Protein AF-G8LUS4-F1 (afdb_monomer_lite)

pLDDT: mean 82.56, std 21.74, range [30.58, 98.81]

Structure (mmCIF, N/CA/C/O backbone):
data_AF-G8LUS4-F1
#
_entry.id   AF-G8LUS4-F1
#
loop_
_atom_site.group_PDB
_atom_site.id
_atom_site.type_symbol
_atom_site.label_atom_id
_atom_site.label_alt_id
_atom_site.label_comp_id
_atom_site.label_asym_id
_atom_site.label_entity_id
_atom_site.label_seq_id
_atom_site.pdbx_PDB_ins_code
_atom_site.Cartn_x
_atom_site.Cartn_y
_atom_site.Cartn_z
_atom_site.occupancy
_atom_site.B_iso_or_equiv
_atom_site.auth_seq_id
_atom_site.auth_comp_id
_atom_site.auth_asym_id
_atom_site.auth_atom_id
_atom_site.pdbx_PDB_model_num
ATOM 1 N N . MET A 1 1 ? 28.600 -24.020 -34.881 1.00 47.91 1 MET A N 1
ATOM 2 C CA . MET A 1 1 ? 28.360 -24.075 -33.427 1.00 47.91 1 MET A CA 1
ATOM 3 C C . MET A 1 1 ? 26.939 -24.551 -33.252 1.00 47.91 1 MET A C 1
ATOM 5 O O . MET A 1 1 ? 26.064 -23.976 -33.882 1.00 47.91 1 MET A O 1
ATOM 9 N N . ILE A 1 2 ? 26.744 -25.644 -32.524 1.00 43.28 2 ILE A N 1
ATOM 10 C CA . ILE A 1 2 ? 25.408 -26.120 -32.155 1.00 43.28 2 ILE A CA 1
ATOM 11 C C . ILE A 1 2 ? 24.840 -25.077 -31.185 1.00 43.28 2 ILE A C 1
ATOM 13 O O . ILE A 1 2 ? 25.579 -24.616 -30.316 1.00 43.28 2 ILE A O 1
ATOM 17 N N . SER A 1 3 ? 23.596 -24.640 -31.380 1.00 50.59 3 SER A N 1
ATOM 18 C CA . SER A 1 3 ? 22.969 -23.682 -30.458 1.00 50.59 3 SER A CA 1
ATOM 19 C C . SER A 1 3 ? 22.855 -24.293 -29.057 1.00 50.59 3 SER A C 1
ATOM 21 O O . SER A 1 3 ? 22.690 -25.507 -28.934 1.00 50.59 3 SER A O 1
ATOM 23 N N . ASP A 1 4 ? 22.897 -23.486 -27.993 1.00 42.75 4 ASP A N 1
ATOM 24 C CA . ASP A 1 4 ? 22.754 -23.999 -26.616 1.00 42.75 4 ASP A CA 1
ATOM 25 C C . ASP A 1 4 ? 21.458 -24.817 -26.440 1.00 42.75 4 ASP A C 1
ATOM 27 O O . ASP A 1 4 ? 21.423 -25.797 -25.697 1.00 42.75 4 ASP A O 1
ATOM 31 N N . LEU A 1 5 ? 20.419 -24.490 -27.218 1.00 41.91 5 LEU A N 1
ATOM 32 C CA . LEU A 1 5 ? 19.157 -25.225 -27.289 1.00 41.91 5 LEU A CA 1
ATOM 33 C C . LEU A 1 5 ? 19.296 -26.616 -27.932 1.00 41.91 5 LEU A C 1
ATOM 35 O O . LEU A 1 5 ? 18.688 -27.578 -27.467 1.00 41.91 5 LEU A O 1
ATOM 39 N N . GLU A 1 6 ? 20.079 -26.748 -29.001 1.00 46.16 6 GLU A N 1
ATOM 40 C CA . GLU A 1 6 ? 20.362 -28.050 -29.616 1.00 46.16 6 GLU A CA 1
ATOM 41 C C . GLU A 1 6 ? 21.306 -28.891 -28.751 1.00 46.16 6 GLU A C 1
ATOM 43 O O . GLU A 1 6 ? 21.118 -30.103 -28.657 1.00 46.16 6 GLU A O 1
ATOM 48 N N . LEU A 1 7 ? 22.268 -28.266 -28.061 1.00 42.28 7 LEU A N 1
ATOM 49 C CA . LEU A 1 7 ? 23.145 -28.956 -27.113 1.00 42.28 7 LEU A CA 1
ATOM 50 C C . LEU A 1 7 ? 22.333 -29.527 -25.937 1.00 42.28 7 LEU A C 1
ATOM 52 O O . LEU A 1 7 ? 22.546 -30.670 -25.531 1.00 42.28 7 LEU A O 1
ATOM 56 N N . LEU A 1 8 ? 21.347 -28.768 -25.447 1.00 46.00 8 LEU A N 1
ATOM 57 C CA . LEU A 1 8 ? 20.438 -29.194 -24.384 1.00 46.00 8 LEU A CA 1
ATOM 58 C C . LEU A 1 8 ? 19.520 -30.345 -24.828 1.00 46.00 8 LEU A C 1
ATOM 60 O O . LEU A 1 8 ? 19.336 -31.296 -24.072 1.00 46.00 8 LEU A O 1
ATOM 64 N N . LYS A 1 9 ? 18.997 -30.308 -26.063 1.00 48.25 9 LYS A N 1
ATOM 65 C CA . LYS A 1 9 ? 18.194 -31.407 -26.638 1.00 48.25 9 LYS A CA 1
ATOM 66 C C . LYS A 1 9 ? 18.997 -32.704 -26.737 1.00 48.25 9 LYS A C 1
ATOM 68 O O . LYS A 1 9 ? 18.528 -33.749 -26.296 1.00 48.25 9 LYS A O 1
ATOM 73 N N . VAL A 1 10 ? 20.236 -32.621 -27.225 1.00 52.28 10 VAL A N 1
ATOM 74 C CA . VAL A 1 10 ? 21.138 -33.779 -27.335 1.00 52.28 10 VAL A CA 1
ATOM 75 C C . VAL A 1 10 ? 21.480 -34.360 -25.956 1.00 52.28 10 VAL A C 1
ATOM 77 O O . VAL A 1 10 ? 21.504 -35.580 -25.786 1.00 52.28 10 VAL A O 1
ATOM 80 N N . LEU A 1 11 ? 21.712 -33.514 -24.947 1.00 47.12 11 LEU A N 1
ATOM 81 C CA . LEU A 1 11 ? 21.951 -33.960 -23.570 1.00 47.12 11 LEU A CA 1
ATOM 82 C C . LEU A 1 11 ? 20.713 -34.635 -22.958 1.00 47.12 11 LEU A C 1
ATOM 84 O O . LEU A 1 11 ? 20.847 -35.655 -22.275 1.00 47.12 11 LEU A O 1
ATOM 88 N N . LEU A 1 12 ? 19.513 -34.120 -23.234 1.00 51.88 12 LEU A N 1
ATOM 89 C CA . LEU A 1 12 ? 18.256 -34.684 -22.742 1.00 51.88 12 LEU A CA 1
ATOM 90 C C . LEU A 1 12 ? 17.963 -36.057 -23.367 1.00 51.88 12 LEU A C 1
ATOM 92 O O . LEU A 1 12 ? 17.641 -37.005 -22.649 1.00 51.88 12 LEU A O 1
ATOM 96 N N . ASP A 1 13 ? 18.160 -36.196 -24.679 1.00 56.09 13 ASP A N 1
ATOM 97 C CA . ASP A 1 13 ? 17.966 -37.460 -25.399 1.00 56.09 13 ASP A CA 1
ATOM 98 C C . ASP A 1 13 ? 18.953 -38.540 -24.939 1.00 56.09 13 ASP A C 1
ATOM 100 O O . ASP A 1 13 ? 18.573 -39.698 -24.738 1.00 56.09 13 ASP A O 1
ATOM 104 N N . ASN A 1 14 ? 20.210 -38.165 -24.686 1.00 46.97 14 ASN A N 1
ATOM 105 C CA . ASN A 1 14 ? 21.218 -39.082 -24.152 1.00 46.97 14 ASN A CA 1
ATOM 106 C C . ASN A 1 14 ? 20.888 -39.538 -22.724 1.00 46.97 14 ASN A C 1
ATOM 108 O O . ASN A 1 14 ? 21.046 -40.716 -22.400 1.00 46.97 14 ASN A O 1
ATOM 112 N N . THR A 1 15 ? 20.369 -38.638 -21.885 1.00 48.28 15 THR A N 1
ATOM 113 C CA . THR A 1 15 ? 19.975 -38.958 -20.503 1.00 48.28 15 THR A CA 1
ATOM 114 C C . THR A 1 15 ? 18.747 -39.873 -20.479 1.00 48.28 15 THR A C 1
ATOM 116 O O . THR A 1 15 ? 18.725 -40.875 -19.763 1.00 48.28 15 THR A O 1
ATOM 119 N N . ASN A 1 16 ? 17.760 -39.607 -21.338 1.00 48.50 16 ASN A N 1
ATOM 120 C CA . ASN A 1 16 ? 16.560 -40.431 -21.473 1.00 48.50 16 ASN A CA 1
ATOM 121 C C . ASN A 1 16 ? 16.874 -41.833 -22.013 1.00 48.50 16 ASN A C 1
ATOM 123 O O . ASN A 1 16 ? 16.327 -42.818 -21.517 1.00 48.50 16 ASN A O 1
ATOM 127 N N . ASN A 1 17 ? 17.795 -41.953 -22.972 1.00 49.97 17 ASN A N 1
ATOM 128 C CA . ASN A 1 17 ? 18.222 -43.250 -23.501 1.00 49.97 17 ASN A CA 1
ATOM 129 C C . ASN A 1 17 ? 19.078 -44.047 -22.504 1.00 49.97 17 ASN A C 1
ATOM 131 O O . ASN A 1 17 ? 18.935 -45.270 -22.430 1.00 49.97 17 ASN A O 1
ATOM 135 N N . ALA A 1 18 ? 19.904 -43.380 -21.691 1.00 45.50 18 ALA A N 1
ATOM 136 C CA . ALA A 1 18 ? 20.656 -44.020 -20.610 1.00 45.50 18 ALA A CA 1
ATOM 137 C C . ALA A 1 18 ? 19.725 -44.568 -19.512 1.00 45.50 18 ALA A C 1
ATOM 139 O O . ALA A 1 18 ? 19.894 -45.705 -19.071 1.00 45.50 18 ALA A O 1
ATOM 140 N N . ILE A 1 19 ? 18.684 -43.815 -19.141 1.00 47.31 19 ILE A N 1
ATOM 141 C CA . ILE A 1 19 ? 17.655 -44.259 -18.189 1.00 47.31 19 ILE A CA 1
ATOM 142 C C . ILE A 1 19 ? 16.845 -45.418 -18.789 1.00 47.31 19 ILE A C 1
ATOM 144 O O . ILE A 1 19 ? 16.693 -46.460 -18.159 1.00 47.31 19 ILE A O 1
ATOM 148 N N . LYS A 1 20 ? 16.400 -45.313 -20.044 1.00 43.47 20 LYS A N 1
ATOM 149 C CA . LYS A 1 20 ? 15.636 -46.376 -20.720 1.00 43.47 20 LYS A CA 1
ATOM 150 C C . LYS A 1 20 ? 16.428 -47.686 -20.852 1.00 43.47 20 LYS A C 1
ATOM 152 O O . LYS A 1 20 ? 15.852 -48.762 -20.712 1.00 43.47 20 LYS A O 1
ATOM 157 N N . SER A 1 21 ? 17.744 -47.592 -21.056 1.00 45.25 21 SER A N 1
ATOM 158 C CA . SER A 1 21 ? 18.653 -48.747 -21.129 1.00 45.25 21 SER A CA 1
ATOM 159 C C . SER A 1 21 ? 18.948 -49.358 -19.753 1.00 45.25 21 SER A C 1
ATOM 161 O O . SER A 1 21 ? 19.074 -50.575 -19.647 1.00 45.25 21 SER A O 1
ATOM 163 N N . ALA A 1 22 ? 18.997 -48.547 -18.689 1.00 40.78 22 ALA A N 1
ATOM 164 C CA . ALA A 1 22 ? 19.153 -49.027 -17.314 1.00 40.78 22 ALA A CA 1
ATOM 165 C C . ALA A 1 22 ? 17.879 -49.709 -16.768 1.00 40.78 22 ALA A C 1
ATOM 167 O O . ALA A 1 22 ? 17.971 -50.644 -15.975 1.00 40.78 22 ALA A O 1
ATOM 168 N N . TYR A 1 23 ? 16.692 -49.285 -17.219 1.00 40.53 23 TYR A N 1
ATOM 169 C CA . TYR A 1 23 ? 15.398 -49.791 -16.736 1.00 40.53 23 TYR A CA 1
ATOM 170 C C . TYR A 1 23 ? 14.910 -51.079 -17.419 1.00 40.53 23 TYR A C 1
ATOM 172 O O . TYR A 1 23 ? 14.048 -51.760 -16.867 1.00 40.53 23 TYR A O 1
ATOM 180 N N . LEU A 1 24 ? 15.454 -51.459 -18.583 1.00 42.25 24 LEU A N 1
ATOM 181 C CA . LEU A 1 24 ? 15.043 -52.691 -19.273 1.00 42.25 24 LEU A CA 1
ATOM 182 C C . LEU A 1 24 ? 15.635 -53.976 -18.668 1.00 42.25 24 LEU A C 1
ATOM 184 O O . LEU A 1 24 ? 15.212 -55.062 -19.061 1.00 42.25 24 LEU A O 1
ATOM 188 N N . LEU A 1 25 ? 16.603 -53.880 -17.746 1.00 41.94 25 LEU A N 1
ATOM 189 C CA . LEU A 1 25 ? 17.333 -55.059 -17.275 1.00 41.94 25 LEU A CA 1
ATOM 190 C C . LEU A 1 25 ? 16.769 -55.722 -16.002 1.00 41.94 25 LEU A C 1
ATOM 192 O O . LEU A 1 25 ? 16.983 -56.921 -15.868 1.00 41.94 25 LEU A O 1
ATOM 196 N N . PHE A 1 26 ? 16.039 -55.045 -15.095 1.00 43.94 26 PHE A N 1
ATOM 197 C CA . PHE A 1 26 ? 15.679 -55.661 -13.791 1.00 43.94 26 PHE A CA 1
ATOM 198 C C . PHE A 1 26 ? 14.431 -55.115 -13.041 1.00 43.94 26 PHE A C 1
ATOM 200 O O . PHE A 1 26 ? 14.533 -54.842 -11.847 1.00 43.94 26 PHE A O 1
ATOM 207 N N . ALA A 1 27 ? 13.232 -55.001 -13.637 1.00 38.94 27 ALA A N 1
ATOM 208 C CA . ALA A 1 27 ? 12.018 -54.812 -12.809 1.00 38.94 27 ALA A CA 1
ATOM 209 C C . ALA A 1 27 ? 10.694 -55.302 -13.447 1.00 38.94 27 ALA A C 1
ATOM 211 O O . ALA A 1 27 ? 10.437 -55.001 -14.615 1.00 38.94 27 ALA A O 1
ATOM 212 N N . PRO A 1 28 ? 9.822 -56.017 -12.698 1.00 42.03 28 PRO A N 1
ATOM 213 C CA . PRO A 1 28 ? 8.464 -56.364 -13.123 1.00 42.03 28 PRO A CA 1
ATOM 214 C C . PRO A 1 28 ? 7.482 -55.171 -13.058 1.00 42.03 28 PRO A C 1
ATOM 216 O O . PRO A 1 28 ? 7.656 -54.208 -12.308 1.00 42.03 28 PRO A O 1
ATOM 219 N N . LYS A 1 29 ? 6.451 -55.241 -13.910 1.00 40.91 29 LYS A N 1
ATOM 220 C CA . LYS A 1 29 ? 5.588 -54.138 -14.392 1.00 40.91 29 LYS A CA 1
ATOM 221 C C . LYS A 1 29 ? 4.737 -53.454 -13.309 1.00 40.91 29 LYS A C 1
ATOM 223 O O . LYS A 1 29 ? 4.284 -52.327 -13.482 1.00 40.91 29 LYS A O 1
ATOM 228 N N . ASP A 1 30 ? 4.527 -54.144 -12.207 1.00 44.16 30 ASP A N 1
ATOM 229 C CA . ASP A 1 30 ? 3.646 -53.837 -11.085 1.00 44.16 30 ASP A CA 1
ATOM 230 C C . ASP A 1 30 ? 4.309 -52.966 -10.002 1.00 44.16 30 ASP A C 1
ATOM 232 O O . ASP A 1 30 ? 3.602 -52.335 -9.222 1.00 44.16 30 ASP A O 1
ATOM 236 N N . GLN A 1 31 ? 5.639 -52.803 -10.024 1.00 43.81 31 GLN A N 1
ATOM 237 C CA . GLN A 1 31 ? 6.342 -51.798 -9.202 1.00 43.81 31 GLN A CA 1
ATOM 238 C C . GLN A 1 31 ? 6.556 -50.446 -9.907 1.00 43.81 31 GLN A C 1
ATOM 240 O O . GLN A 1 31 ? 7.060 -49.498 -9.310 1.00 43.81 31 GLN A O 1
ATOM 245 N N . ILE A 1 32 ? 6.154 -50.325 -11.177 1.00 45.66 32 ILE A N 1
ATOM 246 C CA . ILE A 1 32 ? 6.357 -49.107 -11.981 1.00 45.66 32 ILE A CA 1
ATOM 247 C C . ILE A 1 32 ? 5.364 -47.997 -11.590 1.00 45.66 32 ILE A C 1
ATOM 249 O O . ILE A 1 32 ? 5.677 -46.817 -11.718 1.00 45.66 32 ILE A O 1
ATOM 253 N N . GLN A 1 33 ? 4.183 -48.354 -11.077 1.00 41.38 33 GLN A N 1
ATOM 254 C CA . GLN A 1 33 ? 3.121 -47.389 -10.758 1.00 41.38 33 GLN A CA 1
ATOM 255 C C . GLN A 1 33 ? 3.239 -46.753 -9.364 1.00 41.38 33 GLN A C 1
ATOM 257 O O . GLN A 1 33 ? 2.536 -45.786 -9.091 1.00 41.38 33 GLN A O 1
ATOM 262 N N . SER A 1 34 ? 4.124 -47.254 -8.496 1.00 42.75 34 SER A N 1
ATOM 263 C CA . SER A 1 34 ? 4.281 -46.766 -7.116 1.00 42.75 34 SER A CA 1
ATOM 264 C C . SER A 1 34 ? 5.573 -45.983 -6.870 1.00 42.75 34 SER A C 1
ATOM 266 O O . SER A 1 34 ? 5.923 -45.729 -5.722 1.00 42.75 34 SER A O 1
ATOM 268 N N . LEU A 1 35 ? 6.319 -45.629 -7.919 1.00 37.78 35 LEU A N 1
ATOM 269 C CA . LEU A 1 35 ? 7.496 -44.776 -7.792 1.00 37.78 35 LEU A CA 1
ATOM 270 C C . LEU A 1 35 ? 7.070 -43.324 -8.022 1.00 37.78 35 LEU A C 1
ATOM 272 O O . LEU A 1 35 ? 6.673 -42.966 -9.132 1.00 37.78 35 LEU A O 1
ATOM 276 N N . ASP A 1 36 ? 7.237 -42.481 -7.001 1.00 39.97 36 ASP A N 1
ATOM 277 C CA . ASP A 1 36 ? 6.956 -41.029 -6.964 1.00 39.97 36 ASP A CA 1
ATOM 278 C C . ASP A 1 36 ? 7.609 -40.199 -8.098 1.00 39.97 36 ASP A C 1
ATOM 280 O O . ASP A 1 36 ? 7.418 -38.988 -8.210 1.00 39.97 36 ASP A O 1
ATOM 284 N N . ASN A 1 37 ? 8.370 -40.843 -8.986 1.00 34.12 37 ASN A N 1
ATOM 285 C CA . ASN A 1 37 ? 9.013 -40.244 -10.147 1.00 34.12 37 ASN A CA 1
ATOM 286 C C . ASN A 1 37 ? 8.295 -40.515 -11.483 1.00 34.12 37 ASN A C 1
ATOM 288 O O . ASN A 1 37 ? 8.635 -39.859 -12.468 1.00 34.12 37 ASN A O 1
ATOM 292 N N . TYR A 1 38 ? 7.279 -41.390 -11.548 1.00 34.06 38 TYR A N 1
ATOM 293 C CA . TYR A 1 38 ? 6.499 -41.589 -12.785 1.00 34.06 38 TYR A CA 1
ATOM 294 C C . TYR A 1 38 ? 5.711 -40.318 -13.165 1.00 34.06 38 TYR A C 1
ATOM 296 O O . TYR A 1 38 ? 5.601 -39.970 -14.339 1.00 34.06 38 TYR A O 1
ATOM 304 N N . TYR A 1 39 ? 5.288 -39.536 -12.164 1.00 30.58 39 TYR A N 1
ATOM 305 C CA . TYR A 1 39 ? 4.689 -38.208 -12.356 1.00 30.58 39 TYR A CA 1
ATOM 306 C C . TYR A 1 39 ? 5.702 -37.089 -12.651 1.00 30.58 39 TYR A C 1
ATOM 308 O O . TYR A 1 39 ? 5.303 -36.004 -13.067 1.00 30.58 39 TYR A O 1
ATOM 316 N N . ARG A 1 40 ? 7.012 -37.319 -12.473 1.00 34.84 40 ARG A N 1
ATOM 317 C CA . ARG A 1 40 ? 8.045 -36.292 -12.716 1.00 34.84 40 ARG A CA 1
ATOM 318 C C . ARG A 1 40 ? 8.601 -36.310 -14.139 1.00 34.84 40 ARG A C 1
ATOM 320 O O . ARG A 1 40 ? 9.185 -35.317 -14.553 1.00 34.84 40 ARG A O 1
ATOM 327 N N . ILE A 1 41 ? 8.404 -37.401 -14.883 1.00 37.66 41 ILE A N 1
ATOM 328 C CA . ILE A 1 41 ? 8.907 -37.556 -16.261 1.00 37.66 41 ILE A CA 1
ATOM 329 C C . ILE A 1 41 ? 7.774 -37.484 -17.304 1.00 37.66 41 ILE A C 1
ATOM 331 O O . ILE A 1 41 ? 8.040 -37.210 -18.469 1.00 37.66 41 ILE A O 1
ATOM 335 N N . ALA A 1 42 ? 6.497 -37.550 -16.900 1.00 34.44 42 ALA A N 1
ATOM 336 C CA . ALA A 1 42 ? 5.348 -37.158 -17.740 1.00 34.44 42 ALA A CA 1
ATOM 337 C C . ALA A 1 42 ? 5.219 -35.626 -17.901 1.00 34.44 42 ALA A C 1
ATOM 339 O O . ALA A 1 42 ? 4.138 -35.062 -18.038 1.00 34.44 42 ALA A O 1
ATOM 340 N N . VAL A 1 43 ? 6.358 -34.950 -17.861 1.00 39.34 43 VAL A N 1
ATOM 341 C CA . VAL A 1 43 ? 6.530 -33.549 -18.172 1.00 39.34 43 VAL A CA 1
ATOM 342 C C . VAL A 1 43 ? 6.762 -33.473 -19.680 1.00 39.34 43 VAL A C 1
ATOM 344 O O . VAL A 1 43 ? 7.871 -33.315 -20.181 1.00 39.34 43 VAL A O 1
ATOM 347 N N . THR A 1 44 ? 5.687 -33.709 -20.418 1.00 41.44 44 THR A N 1
ATOM 348 C CA . THR A 1 44 ? 5.609 -33.436 -21.850 1.00 41.44 44 THR A CA 1
ATOM 349 C C . THR A 1 44 ? 5.716 -31.928 -22.084 1.00 41.44 44 THR A C 1
ATOM 351 O O . THR A 1 44 ? 5.467 -31.151 -21.165 1.00 41.44 44 THR A O 1
ATOM 354 N N . GLU A 1 45 ? 6.101 -31.540 -23.300 1.00 42.41 45 GLU A N 1
ATOM 355 C CA . GLU A 1 45 ? 6.289 -30.195 -23.889 1.00 42.41 45 GLU A CA 1
ATOM 356 C C . GLU A 1 45 ? 5.638 -28.982 -23.180 1.00 42.41 45 GLU A C 1
ATOM 358 O O . GLU A 1 45 ? 6.259 -27.923 -23.114 1.00 42.41 45 GLU A O 1
ATOM 363 N N . ASN A 1 46 ? 4.468 -29.139 -22.555 1.00 40.00 46 ASN A N 1
ATOM 364 C CA . ASN A 1 46 ? 3.833 -28.173 -21.653 1.00 40.00 46 ASN A CA 1
ATOM 365 C C . ASN A 1 46 ? 4.759 -27.560 -20.589 1.00 40.00 46 ASN A C 1
ATOM 367 O O . ASN A 1 46 ? 4.640 -26.369 -20.343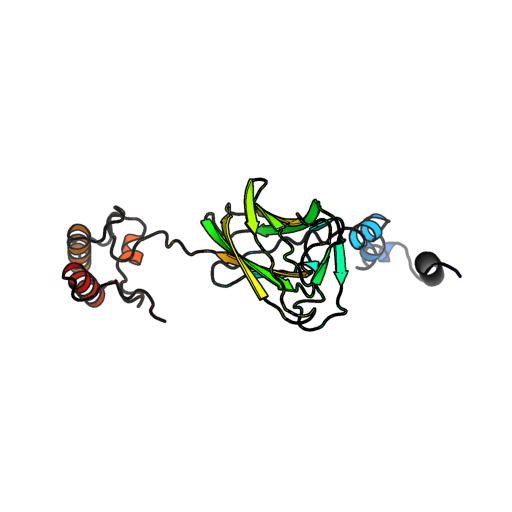 1.00 40.00 46 ASN A O 1
ATOM 371 N N . ARG A 1 47 ? 5.707 -28.286 -19.976 1.00 41.12 47 ARG A N 1
ATOM 372 C CA . ARG A 1 47 ? 6.588 -27.657 -18.957 1.00 41.12 47 ARG A CA 1
ATOM 373 C C . ARG A 1 47 ? 7.797 -26.937 -19.539 1.00 41.12 47 ARG A C 1
ATOM 375 O O . ARG A 1 47 ? 8.378 -26.088 -18.875 1.00 41.12 47 ARG A O 1
ATOM 382 N N . ILE A 1 48 ? 8.171 -27.251 -20.778 1.00 42.69 48 ILE A N 1
ATOM 383 C CA . ILE A 1 48 ? 9.114 -26.422 -21.540 1.00 42.69 48 ILE A CA 1
ATOM 384 C C . ILE A 1 48 ? 8.406 -25.120 -21.936 1.00 42.69 48 ILE A C 1
ATOM 386 O O . ILE A 1 48 ? 9.025 -24.063 -21.893 1.00 42.69 48 ILE A O 1
ATOM 390 N N . GLN A 1 49 ? 7.093 -25.178 -22.194 1.00 40.16 49 GLN A N 1
ATOM 391 C CA . GLN A 1 49 ? 6.250 -23.992 -22.314 1.00 40.16 49 GLN A CA 1
ATOM 392 C C . GLN A 1 49 ? 6.153 -23.227 -20.977 1.00 40.16 49 GLN A C 1
ATOM 394 O O . GLN A 1 49 ? 6.459 -22.042 -20.980 1.00 40.16 49 GLN A O 1
ATOM 399 N N . GLU A 1 50 ? 5.889 -23.888 -19.837 1.00 41.44 50 GLU A N 1
ATOM 400 C CA . GLU A 1 50 ? 5.840 -23.260 -18.493 1.00 41.44 50 GLU A CA 1
ATOM 401 C C . GLU A 1 50 ? 7.163 -22.610 -18.052 1.00 41.44 50 GLU A C 1
ATOM 403 O O . GLU A 1 50 ? 7.149 -21.622 -17.325 1.00 41.44 50 GLU A O 1
ATOM 408 N N . LEU A 1 51 ? 8.311 -23.130 -18.498 1.00 40.91 51 LEU A N 1
ATOM 409 C CA . LEU A 1 51 ? 9.637 -22.543 -18.249 1.00 40.91 51 LEU A CA 1
ATOM 410 C C . LEU A 1 51 ? 9.990 -21.399 -19.218 1.00 40.91 51 LEU A C 1
ATOM 412 O O . LEU A 1 51 ? 10.999 -20.724 -19.022 1.00 40.91 51 LEU A O 1
ATOM 416 N N . SER A 1 52 ? 9.178 -21.190 -20.257 1.00 38.53 52 SER A N 1
ATOM 417 C CA . SER A 1 52 ? 9.297 -20.098 -21.237 1.00 38.53 52 SER A CA 1
ATOM 418 C C . SER A 1 52 ? 8.163 -19.067 -21.144 1.00 38.53 52 SER A C 1
ATOM 420 O O . SER A 1 52 ? 8.206 -18.045 -21.824 1.00 38.53 52 SER A O 1
ATOM 422 N N . THR A 1 53 ? 7.153 -19.319 -20.309 1.00 39.06 53 THR A N 1
ATOM 423 C CA . THR A 1 53 ? 6.056 -18.393 -20.010 1.00 39.06 53 THR A CA 1
ATOM 424 C C . THR A 1 53 ? 6.327 -17.630 -18.714 1.00 39.06 53 THR A C 1
ATOM 426 O O . THR A 1 53 ? 6.895 -18.214 -17.789 1.00 39.06 53 THR A O 1
ATOM 429 N N . PRO A 1 54 ? 5.890 -16.362 -18.602 1.00 45.25 54 PRO A N 1
ATOM 430 C CA . PRO A 1 54 ? 6.008 -15.598 -17.366 1.00 45.25 54 PRO A CA 1
ATOM 431 C C . PRO A 1 54 ? 5.387 -16.359 -16.191 1.00 45.25 54 PRO A C 1
ATOM 433 O O . PRO A 1 54 ? 4.317 -16.964 -16.333 1.00 45.25 54 PRO A O 1
ATOM 436 N N . LYS A 1 55 ? 6.053 -16.339 -15.033 1.00 53.38 55 LYS A N 1
ATOM 437 C CA . LYS A 1 55 ? 5.483 -16.867 -13.793 1.00 53.38 55 LYS A CA 1
ATOM 438 C C . LYS A 1 55 ? 4.194 -16.093 -13.507 1.00 53.38 55 LYS A C 1
ATOM 440 O O . LYS A 1 55 ? 4.228 -14.916 -13.179 1.00 53.38 55 LYS A O 1
ATOM 445 N N . HIS A 1 56 ? 3.043 -16.747 -13.621 1.00 61.41 56 HIS A N 1
ATOM 446 C CA . HIS A 1 56 ? 1.781 -16.194 -13.128 1.00 61.41 56 HIS A CA 1
ATOM 447 C C . HIS A 1 56 ? 1.705 -16.410 -11.612 1.00 61.41 56 HIS A C 1
ATOM 449 O O . HIS A 1 56 ? 0.921 -17.226 -11.123 1.00 61.41 56 HIS A O 1
ATOM 455 N N . THR A 1 57 ? 2.579 -15.736 -10.863 1.00 78.19 57 THR A N 1
ATOM 456 C CA . THR A 1 57 ? 2.525 -15.761 -9.400 1.00 78.19 57 THR A CA 1
ATOM 457 C C . THR A 1 57 ? 1.349 -14.911 -8.940 1.00 78.19 57 THR A C 1
ATOM 459 O O . THR A 1 57 ? 1.190 -13.768 -9.368 1.00 78.19 57 THR A O 1
ATOM 462 N N . VAL A 1 58 ? 0.519 -15.467 -8.056 1.00 84.44 58 VAL A N 1
ATOM 463 C CA . VAL A 1 58 ? -0.481 -14.688 -7.322 1.00 84.44 58 VAL A CA 1
ATOM 464 C C . VAL A 1 58 ? 0.123 -14.300 -5.979 1.00 84.44 58 VAL A C 1
ATOM 466 O O . VAL A 1 58 ? 0.346 -15.164 -5.132 1.00 84.44 58 VAL A O 1
ATOM 469 N N . PHE A 1 59 ? 0.376 -13.010 -5.773 1.00 87.56 59 PHE A N 1
ATOM 470 C CA . PHE A 1 59 ? 0.913 -12.504 -4.510 1.00 87.56 59 PHE A CA 1
ATOM 471 C C . PHE A 1 59 ? -0.216 -12.326 -3.493 1.00 87.56 59 PHE A C 1
ATOM 473 O O . PHE A 1 59 ? -1.216 -11.664 -3.769 1.00 87.56 59 PHE A O 1
ATOM 480 N N . LEU A 1 60 ? -0.082 -12.920 -2.309 1.00 88.75 60 LEU A N 1
ATOM 481 C CA . LEU A 1 60 ? -1.054 -12.750 -1.227 1.00 88.75 60 LEU A CA 1
ATOM 482 C C . LEU A 1 60 ? -0.678 -11.515 -0.409 1.00 88.75 60 LEU A C 1
ATOM 484 O O . LEU A 1 60 ? 0.410 -11.477 0.157 1.00 88.75 60 LEU A O 1
ATOM 488 N N . ILE A 1 61 ? -1.568 -10.524 -0.340 1.00 89.12 61 ILE A N 1
ATOM 489 C CA . ILE A 1 61 ? -1.290 -9.282 0.388 1.00 89.12 61 ILE A CA 1
ATOM 490 C C . ILE A 1 61 ? -1.474 -9.505 1.895 1.00 89.12 61 ILE A C 1
ATOM 492 O O . ILE A 1 61 ? -2.550 -9.906 2.349 1.00 89.12 61 ILE A O 1
ATOM 496 N N . ASP A 1 62 ? -0.441 -9.189 2.673 1.00 83.31 62 ASP A N 1
ATOM 497 C CA . ASP A 1 62 ? -0.504 -9.076 4.127 1.00 83.31 62 ASP A CA 1
ATOM 498 C C . ASP A 1 62 ? -1.295 -7.806 4.522 1.00 83.31 62 ASP A C 1
ATOM 500 O O . ASP A 1 62 ? -0.904 -6.692 4.171 1.00 83.31 62 ASP A O 1
ATOM 504 N N . PRO A 1 63 ? -2.406 -7.914 5.276 1.00 81.38 63 PRO A N 1
ATOM 505 C CA . PRO A 1 63 ? -3.169 -6.753 5.752 1.00 81.38 63 PRO A CA 1
ATOM 506 C C . PRO A 1 63 ? -2.455 -5.919 6.836 1.00 81.38 63 PRO A C 1
ATOM 508 O O . PRO A 1 63 ? -3.022 -4.957 7.372 1.00 81.38 63 PRO A O 1
ATOM 511 N N . SER A 1 64 ? -1.268 -6.333 7.276 1.00 78.94 64 SER A N 1
ATOM 512 C CA . SER A 1 64 ? -0.551 -5.764 8.418 1.00 78.94 64 SER A CA 1
ATOM 513 C C . SER A 1 64 ? 0.837 -5.224 8.122 1.00 78.94 64 SER A C 1
ATOM 515 O O . SER A 1 64 ? 1.391 -4.536 8.979 1.00 78.94 64 SER A O 1
ATOM 517 N N . ALA A 1 65 ? 1.359 -5.475 6.929 1.00 82.06 65 ALA A N 1
ATOM 518 C CA . ALA A 1 65 ? 2.683 -5.054 6.514 1.00 82.06 65 ALA A CA 1
ATOM 519 C C . ALA A 1 65 ? 2.705 -4.779 5.009 1.00 82.06 65 ALA A C 1
ATOM 521 O O . ALA A 1 65 ? 1.768 -5.115 4.283 1.00 82.06 65 ALA A O 1
ATOM 522 N N . GLU A 1 66 ? 3.789 -4.173 4.540 1.00 93.62 66 GLU A N 1
ATOM 523 C CA . GLU A 1 66 ? 4.043 -4.084 3.110 1.00 93.62 66 GLU A CA 1
ATOM 524 C C . GLU A 1 66 ? 4.325 -5.482 2.545 1.00 93.62 66 GLU A C 1
ATOM 526 O O . GLU A 1 66 ? 5.173 -6.219 3.049 1.00 93.62 66 GLU A O 1
ATOM 531 N N . THR A 1 67 ? 3.605 -5.847 1.488 1.00 94.50 67 THR A N 1
ATOM 532 C CA . THR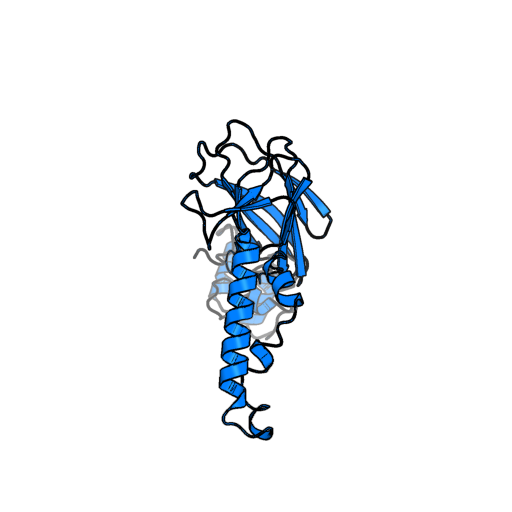 A 1 67 ? 3.848 -7.067 0.717 1.00 94.50 67 THR A CA 1
ATOM 533 C C . THR A 1 67 ? 4.717 -6.737 -0.481 1.00 94.50 67 THR A C 1
ATOM 535 O O . THR A 1 67 ? 4.316 -5.934 -1.323 1.00 94.50 67 THR A O 1
ATOM 538 N N . ILE A 1 68 ? 5.881 -7.376 -0.574 1.00 96.19 68 ILE A N 1
ATOM 539 C CA . ILE A 1 68 ? 6.789 -7.239 -1.714 1.00 96.19 68 ILE A CA 1
ATOM 540 C C . ILE A 1 68 ? 6.384 -8.229 -2.805 1.00 96.19 68 ILE A C 1
ATOM 542 O O . ILE A 1 68 ? 6.357 -9.440 -2.585 1.00 96.19 68 ILE A O 1
ATOM 546 N N . CYS A 1 69 ? 6.065 -7.695 -3.980 1.00 94.56 69 CYS A N 1
ATOM 547 C CA . CYS A 1 69 ? 5.752 -8.446 -5.185 1.00 94.56 69 CYS A CA 1
ATOM 548 C C . CYS A 1 69 ? 6.900 -8.266 -6.185 1.00 94.56 69 CYS A C 1
ATOM 550 O O . CYS A 1 69 ? 6.941 -7.268 -6.912 1.00 94.56 69 CYS A O 1
ATOM 552 N N . GLU A 1 70 ? 7.844 -9.209 -6.191 1.00 96.56 70 GLU A N 1
ATOM 553 C CA . GLU A 1 70 ? 9.038 -9.163 -7.046 1.00 96.56 70 GLU A CA 1
ATOM 554 C C . GLU A 1 70 ? 8.651 -9.060 -8.529 1.00 96.56 70 GLU A C 1
ATOM 556 O O . GLU A 1 70 ? 7.721 -9.730 -9.001 1.00 96.56 70 GLU A O 1
ATOM 561 N N . ALA A 1 71 ? 9.324 -8.184 -9.276 1.00 95.56 71 ALA A N 1
ATOM 562 C CA . ALA A 1 71 ? 8.990 -7.941 -10.676 1.00 95.56 71 ALA A CA 1
ATOM 563 C C . ALA A 1 71 ? 9.293 -9.168 -11.549 1.00 95.56 71 ALA A C 1
ATOM 565 O O . ALA A 1 71 ? 8.542 -9.479 -12.470 1.00 95.56 71 ALA A O 1
ATOM 566 N N . GLU A 1 72 ? 10.350 -9.916 -11.248 1.00 90.25 72 GLU A N 1
ATOM 567 C CA . GLU A 1 72 ? 10.744 -11.126 -11.972 1.00 90.25 72 GLU A CA 1
ATOM 568 C C . GLU A 1 72 ? 9.790 -12.319 -11.793 1.00 90.25 72 GLU A C 1
ATOM 570 O O . GLU A 1 72 ? 9.891 -13.309 -12.522 1.00 90.25 72 GLU A O 1
ATOM 575 N N . ASP A 1 73 ? 8.862 -12.234 -10.839 1.00 89.06 73 ASP A N 1
ATOM 576 C CA . ASP A 1 73 ? 7.858 -13.261 -10.554 1.00 89.06 73 ASP A CA 1
ATOM 577 C C . ASP A 1 73 ? 6.470 -12.912 -11.123 1.00 89.06 73 ASP A C 1
ATOM 579 O O . ASP A 1 73 ? 5.497 -13.622 -10.855 1.00 89.06 73 ASP A O 1
ATOM 583 N N . SER A 1 74 ? 6.380 -11.832 -11.901 1.00 88.94 74 SER A N 1
ATOM 584 C CA . SER A 1 74 ? 5.148 -11.304 -12.493 1.00 88.94 74 SER A CA 1
ATOM 585 C C . SER A 1 74 ? 4.967 -11.700 -13.968 1.00 88.94 74 SER A C 1
ATOM 587 O O . SER A 1 74 ? 5.850 -12.296 -14.597 1.00 88.94 74 SER A O 1
ATOM 589 N N . TYR A 1 75 ? 3.816 -11.342 -14.549 1.00 88.81 75 TYR A N 1
ATOM 590 C CA . TYR A 1 75 ? 3.646 -11.419 -15.995 1.00 88.81 75 TYR A CA 1
ATOM 591 C C . TYR A 1 75 ? 4.370 -10.253 -16.668 1.00 88.81 75 TYR A C 1
ATOM 593 O O . TYR A 1 75 ? 4.180 -9.096 -16.301 1.00 88.81 75 TYR A O 1
ATOM 601 N N . ILE A 1 76 ? 5.160 -10.544 -17.699 1.00 90.88 76 ILE A N 1
ATOM 602 C CA . ILE A 1 76 ? 5.961 -9.540 -18.394 1.00 90.88 76 ILE A CA 1
ATOM 603 C C . ILE A 1 76 ? 5.778 -9.613 -19.911 1.00 90.88 76 ILE A C 1
ATOM 605 O O . ILE A 1 76 ? 5.608 -10.696 -20.473 1.00 90.88 76 ILE A O 1
ATOM 609 N N . TYR A 1 77 ? 5.830 -8.462 -20.581 1.00 91.00 77 TYR A N 1
ATOM 610 C CA . TYR A 1 77 ? 5.683 -8.355 -22.033 1.00 91.00 77 TYR A CA 1
ATOM 611 C C . TYR A 1 77 ? 6.675 -7.352 -22.622 1.00 91.00 77 TYR A C 1
ATOM 613 O O . TYR A 1 77 ? 6.712 -6.192 -22.210 1.00 91.00 77 TYR A O 1
ATOM 621 N N . ASN A 1 78 ? 7.450 -7.802 -23.614 1.00 92.19 78 ASN A N 1
ATOM 622 C CA . ASN A 1 78 ? 8.536 -7.039 -24.238 1.00 92.19 78 ASN A CA 1
ATOM 623 C C . ASN A 1 78 ? 9.515 -6.434 -23.217 1.00 92.19 78 ASN A C 1
ATOM 625 O O . ASN A 1 78 ? 9.910 -5.265 -23.280 1.00 92.19 78 ASN A O 1
ATOM 629 N N . THR A 1 79 ? 9.902 -7.273 -22.264 1.00 91.50 79 THR A N 1
ATOM 630 C CA . THR A 1 79 ? 10.915 -7.000 -21.249 1.00 91.50 79 THR A CA 1
ATOM 631 C C . THR A 1 79 ? 11.807 -8.234 -21.079 1.00 91.50 79 THR A C 1
ATOM 633 O O . THR A 1 79 ? 11.592 -9.278 -21.701 1.00 91.50 79 THR A O 1
ATOM 636 N N . VAL A 1 80 ? 12.829 -8.123 -20.236 1.00 90.31 80 VAL A N 1
ATOM 637 C CA . VAL A 1 80 ? 13.737 -9.209 -19.881 1.00 90.31 80 VAL A CA 1
ATOM 638 C C . VAL A 1 80 ? 14.097 -9.127 -18.400 1.00 90.31 80 VAL A C 1
ATOM 640 O O . VAL A 1 80 ? 14.347 -8.049 -17.867 1.00 90.31 80 VAL A O 1
ATOM 643 N N . ILE A 1 81 ? 14.162 -10.275 -17.731 1.00 92.56 81 ILE A N 1
ATOM 644 C CA . ILE A 1 81 ? 14.661 -10.358 -16.355 1.00 92.56 81 ILE A CA 1
ATOM 645 C C . ILE A 1 81 ? 16.191 -10.322 -16.384 1.00 92.56 81 ILE A C 1
ATOM 647 O O . ILE A 1 81 ? 16.826 -11.067 -17.136 1.00 92.56 81 ILE A O 1
ATOM 651 N N . LYS A 1 82 ? 16.793 -9.463 -15.560 1.00 91.75 82 LYS A N 1
ATOM 652 C CA . LYS A 1 82 ? 18.247 -9.310 -15.438 1.00 91.75 82 LYS A CA 1
ATOM 653 C C . LYS A 1 82 ? 18.686 -9.294 -13.980 1.00 91.75 82 LYS A C 1
ATOM 655 O O . LYS A 1 82 ? 17.916 -9.005 -13.079 1.00 91.75 82 LYS A O 1
ATOM 660 N N . SER A 1 83 ? 19.970 -9.568 -13.778 1.00 93.75 83 SER A N 1
ATOM 661 C CA . SER A 1 83 ? 20.618 -9.592 -12.461 1.00 93.75 83 SER A CA 1
ATOM 662 C C . SER A 1 83 ? 22.040 -9.008 -12.489 1.00 93.75 83 SER A C 1
ATOM 664 O O . SER A 1 83 ? 22.837 -9.225 -11.579 1.00 93.75 83 SER A O 1
ATOM 666 N N . ALA A 1 84 ? 22.380 -8.269 -13.553 1.00 91.94 84 ALA A N 1
ATOM 667 C CA . ALA A 1 84 ? 23.739 -7.776 -13.801 1.00 91.94 84 ALA A CA 1
ATOM 668 C C . ALA A 1 84 ? 24.126 -6.548 -12.955 1.00 91.94 84 ALA A C 1
ATOM 670 O O . ALA A 1 84 ? 25.302 -6.358 -12.654 1.00 91.94 84 ALA A O 1
ATOM 671 N N . ASN A 1 85 ? 23.148 -5.721 -12.577 1.00 90.38 85 ASN A N 1
ATOM 672 C CA . ASN A 1 85 ? 23.359 -4.557 -11.711 1.00 90.38 85 ASN A CA 1
ATOM 673 C C . ASN A 1 85 ? 23.014 -4.952 -10.278 1.00 90.38 85 ASN A C 1
ATOM 675 O O . ASN A 1 85 ? 22.067 -5.699 -10.092 1.00 90.38 85 ASN A O 1
ATOM 679 N N . ALA A 1 86 ? 23.765 -4.485 -9.284 1.00 90.56 86 ALA A N 1
ATOM 680 C CA . ALA A 1 86 ? 23.552 -4.860 -7.885 1.00 90.56 86 ALA A CA 1
ATOM 681 C C . ALA A 1 86 ? 22.337 -4.155 -7.242 1.00 90.56 86 ALA A C 1
ATOM 683 O O . ALA A 1 86 ? 21.744 -3.256 -7.833 1.00 90.56 86 ALA A O 1
ATOM 684 N N . ASN A 1 87 ? 22.052 -4.520 -5.985 1.00 93.75 87 ASN A N 1
ATOM 685 C CA . ASN A 1 87 ? 21.079 -3.909 -5.062 1.00 93.75 87 ASN A CA 1
ATOM 686 C C . ASN A 1 87 ? 19.585 -4.210 -5.301 1.00 93.75 87 ASN A C 1
ATOM 688 O O . ASN A 1 87 ? 18.760 -3.697 -4.541 1.00 93.75 87 ASN A O 1
ATOM 692 N N . TYR A 1 88 ? 19.247 -5.057 -6.276 1.00 94.00 88 TYR A N 1
ATOM 693 C CA . TYR A 1 88 ? 17.892 -5.606 -6.426 1.00 94.00 88 TYR A CA 1
ATOM 694 C C . TYR A 1 88 ? 17.491 -6.512 -5.248 1.00 94.00 88 TYR A C 1
ATOM 696 O O . TYR A 1 88 ? 18.358 -7.018 -4.523 1.00 94.00 88 TYR A O 1
ATOM 704 N N . SER A 1 89 ? 16.188 -6.696 -5.045 1.00 91.56 89 SER A N 1
ATOM 705 C CA . SER A 1 89 ? 15.615 -7.750 -4.196 1.00 91.56 89 SER A CA 1
ATOM 706 C C . SER A 1 89 ? 15.366 -9.033 -4.988 1.00 91.56 89 SER A C 1
ATOM 708 O O . SER A 1 89 ? 15.592 -9.095 -6.188 1.00 91.56 89 SER A O 1
ATOM 710 N N . GLY A 1 90 ? 14.973 -10.103 -4.299 1.00 91.38 90 GLY A N 1
ATOM 711 C CA . GLY A 1 90 ? 14.741 -11.379 -4.962 1.00 91.38 90 GLY A CA 1
ATOM 712 C C . GLY A 1 90 ? 15.977 -11.906 -5.698 1.00 91.38 90 GLY A C 1
ATOM 713 O O . GLY A 1 90 ? 17.068 -12.028 -5.131 1.00 91.38 90 GLY A O 1
ATOM 714 N N . ILE A 1 91 ? 15.782 -12.278 -6.960 1.00 86.56 91 ILE A N 1
ATOM 715 C CA . ILE A 1 91 ? 16.799 -12.879 -7.832 1.00 86.56 91 ILE A CA 1
ATOM 716 C C . ILE A 1 91 ? 17.165 -11.984 -9.022 1.00 86.56 91 ILE A C 1
ATOM 718 O O . ILE A 1 91 ? 18.071 -12.338 -9.787 1.00 86.56 91 ILE A O 1
ATOM 722 N N . GLY A 1 92 ? 16.479 -10.855 -9.201 1.00 90.62 92 GLY A N 1
ATOM 723 C CA . GLY A 1 92 ? 16.754 -9.922 -10.280 1.00 90.62 92 GLY A CA 1
ATOM 724 C C . GLY A 1 92 ? 15.812 -8.725 -10.299 1.00 90.62 92 GLY A C 1
ATOM 725 O O . GLY A 1 92 ? 15.239 -8.339 -9.300 1.00 90.62 92 GLY A O 1
ATOM 726 N N . TYR A 1 93 ? 15.706 -8.117 -11.472 1.00 95.75 93 TYR A N 1
ATOM 727 C CA . TYR A 1 93 ? 14.796 -7.020 -11.776 1.00 95.75 93 TYR A CA 1
ATOM 728 C C . TYR A 1 93 ? 14.320 -7.162 -13.223 1.00 95.75 93 TYR A C 1
ATOM 730 O O . TYR A 1 93 ? 14.941 -7.861 -14.035 1.00 95.75 93 TYR A O 1
ATOM 738 N N . VAL A 1 94 ? 13.249 -6.462 -13.583 1.00 95.88 94 VAL A N 1
ATOM 739 C CA . VAL A 1 94 ? 12.747 -6.421 -14.960 1.00 95.88 94 VAL A CA 1
ATOM 740 C C . VAL A 1 94 ? 13.288 -5.190 -15.681 1.00 95.88 94 VAL A C 1
ATOM 742 O O . VAL A 1 94 ? 13.082 -4.054 -15.256 1.00 95.88 94 VAL A O 1
ATOM 745 N N . ASP A 1 95 ? 13.979 -5.433 -16.792 1.00 95.31 95 ASP A N 1
ATOM 746 C CA . ASP A 1 95 ? 14.479 -4.433 -17.733 1.00 95.31 95 ASP A CA 1
ATOM 747 C C . ASP A 1 95 ? 13.588 -4.412 -18.982 1.00 95.31 95 ASP A C 1
ATOM 749 O O . ASP A 1 95 ? 13.295 -5.453 -19.573 1.00 95.31 95 ASP A O 1
ATOM 753 N N . PHE A 1 96 ? 13.139 -3.230 -19.386 1.00 94.25 96 PHE A N 1
ATOM 754 C CA . PHE A 1 96 ? 12.197 -3.049 -20.485 1.00 94.25 96 PHE A CA 1
ATOM 755 C C . PHE A 1 96 ? 12.950 -2.818 -21.790 1.00 94.25 96 PHE A C 1
ATOM 757 O O . PHE A 1 96 ? 13.944 -2.093 -21.827 1.00 94.25 96 PHE A O 1
ATOM 764 N N . TYR A 1 97 ? 12.451 -3.367 -22.898 1.00 88.56 97 TYR A N 1
ATOM 765 C CA . TYR A 1 97 ? 12.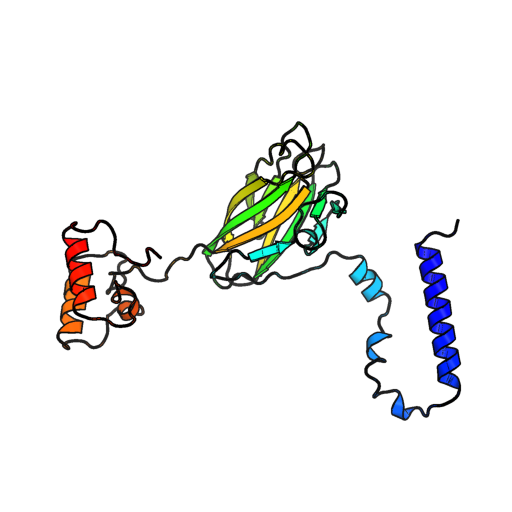965 -2.955 -24.200 1.00 88.56 97 TYR A CA 1
ATOM 766 C C . TYR A 1 97 ? 12.649 -1.478 -24.474 1.00 88.56 97 TYR A C 1
ATOM 768 O O . TYR A 1 97 ? 11.701 -0.913 -23.926 1.00 88.56 97 TYR A O 1
ATOM 776 N N . ASN A 1 98 ? 13.487 -0.836 -25.293 1.00 88.00 98 ASN A N 1
ATOM 777 C CA . ASN A 1 98 ? 13.371 0.586 -25.616 1.00 88.00 98 ASN A CA 1
ATOM 778 C C . ASN A 1 98 ? 12.227 0.823 -26.608 1.00 88.00 98 ASN A C 1
ATOM 780 O O . ASN A 1 98 ? 12.457 1.054 -27.793 1.00 88.00 98 ASN A O 1
ATOM 784 N N . GLU A 1 99 ? 11.000 0.697 -26.113 1.00 88.94 99 GLU A N 1
ATOM 785 C CA . GLU A 1 99 ? 9.773 0.947 -26.852 1.00 88.94 99 GLU A CA 1
ATOM 786 C C . GLU A 1 99 ? 8.613 1.313 -25.914 1.00 88.94 99 GLU A C 1
ATOM 788 O O . GLU A 1 99 ? 8.628 1.050 -24.705 1.00 88.94 99 GLU A O 1
ATOM 793 N N . SER A 1 100 ? 7.578 1.924 -26.492 1.00 93.81 100 SER A N 1
ATOM 794 C CA . SER A 1 100 ? 6.319 2.144 -25.783 1.00 93.81 100 SER A CA 1
ATOM 795 C C . SER A 1 100 ? 5.470 0.875 -25.822 1.00 93.81 100 SER A C 1
ATOM 797 O O . SER A 1 100 ? 5.444 0.169 -26.827 1.00 93.81 100 SER A O 1
ATOM 799 N N . GLY A 1 101 ? 4.726 0.618 -24.748 1.00 93.81 101 GLY A N 1
ATOM 800 C CA . GLY A 1 101 ? 3.791 -0.502 -24.671 1.00 93.81 101 GLY A CA 1
ATOM 801 C C . GLY A 1 101 ? 4.356 -1.775 -24.040 1.00 93.81 101 GLY A C 1
ATOM 802 O O . GLY A 1 101 ? 3.569 -2.669 -23.743 1.00 93.81 101 GLY A O 1
ATOM 803 N N . SER A 1 102 ? 5.662 -1.859 -23.762 1.00 94.38 102 SER A N 1
ATOM 804 C CA . SER A 1 102 ? 6.207 -2.894 -22.871 1.00 94.38 102 SER A CA 1
ATOM 805 C C . SER A 1 102 ? 5.611 -2.759 -21.470 1.00 94.38 102 SER A C 1
ATOM 807 O O . SER A 1 102 ? 5.427 -1.635 -20.987 1.00 94.38 102 SER A O 1
ATOM 809 N N . TYR A 1 103 ? 5.317 -3.876 -20.804 1.00 95.94 103 TYR A N 1
ATOM 810 C CA . TYR A 1 103 ? 4.648 -3.839 -19.503 1.00 95.94 103 TYR A CA 1
ATOM 811 C C . TYR A 1 103 ? 5.051 -4.963 -18.550 1.00 95.94 103 TYR A C 1
ATOM 813 O O . TYR A 1 103 ? 5.517 -6.031 -18.954 1.00 95.94 103 TYR A O 1
ATOM 821 N N . ILE A 1 104 ? 4.807 -4.692 -17.269 1.00 96.44 104 ILE A N 1
ATOM 822 C CA . ILE A 1 104 ? 4.755 -5.673 -16.186 1.00 96.44 104 ILE A CA 1
ATOM 823 C C . ILE A 1 104 ? 3.327 -5.701 -15.644 1.00 96.44 104 ILE A C 1
ATOM 825 O O . ILE A 1 104 ? 2.713 -4.645 -15.494 1.00 96.44 104 ILE A O 1
ATOM 829 N N . GLU A 1 105 ? 2.807 -6.886 -15.335 1.00 97.19 105 GLU A N 1
ATOM 830 C CA . GLU A 1 105 ? 1.516 -7.088 -14.689 1.00 97.19 105 GLU A CA 1
ATOM 831 C C . GLU A 1 105 ? 1.627 -8.063 -13.509 1.00 97.19 105 GLU A C 1
ATOM 833 O O . GLU A 1 105 ? 1.924 -9.250 -13.666 1.00 97.19 105 GLU A O 1
ATOM 838 N N . TRP A 1 106 ? 1.337 -7.560 -12.310 1.00 97.38 106 TRP A N 1
ATOM 839 C CA . TRP A 1 106 ? 1.200 -8.365 -11.101 1.00 97.38 106 TRP A CA 1
ATOM 840 C C . TRP A 1 106 ? -0.244 -8.825 -10.936 1.00 97.38 106 TRP A C 1
ATOM 842 O O . TRP A 1 106 ? -1.184 -8.045 -11.098 1.00 97.38 106 TRP A O 1
ATOM 852 N N . THR A 1 107 ? -0.417 -10.084 -10.536 1.00 93.44 107 THR A N 1
ATOM 853 C CA . THR A 1 107 ? -1.690 -10.588 -10.015 1.00 93.44 107 THR A CA 1
ATOM 854 C C . THR A 1 107 ? -1.585 -10.693 -8.500 1.00 93.44 107 THR A C 1
ATOM 856 O O . THR A 1 107 ? -0.723 -11.399 -7.983 1.00 93.44 107 THR A O 1
ATOM 859 N N . VAL A 1 108 ? -2.458 -10.003 -7.773 1.00 93.88 108 VAL A N 1
ATOM 860 C CA . VAL A 1 108 ? -2.412 -9.933 -6.305 1.00 93.88 108 VAL A CA 1
ATOM 861 C C . VAL A 1 108 ? -3.759 -10.308 -5.704 1.00 93.88 108 VAL A C 1
ATOM 863 O O . VAL A 1 108 ? -4.797 -10.088 -6.320 1.00 93.88 108 VAL A O 1
ATOM 866 N N . SER A 1 109 ? -3.770 -10.880 -4.504 1.00 92.94 109 SER A N 1
ATOM 867 C CA . SER A 1 109 ? -4.992 -11.208 -3.771 1.00 92.94 109 SER A CA 1
ATOM 868 C C . SER A 1 109 ? -5.095 -10.355 -2.513 1.00 92.94 109 SER A C 1
ATOM 870 O O . SER A 1 109 ? -4.386 -10.605 -1.535 1.00 92.94 109 SER A O 1
ATOM 872 N N . ALA A 1 110 ? -5.997 -9.373 -2.520 1.00 93.44 110 ALA A N 1
ATOM 873 C CA . ALA A 1 110 ? -6.250 -8.510 -1.374 1.00 93.44 110 ALA A CA 1
ATOM 874 C C . ALA A 1 110 ? -7.170 -9.206 -0.349 1.00 93.44 110 ALA A C 1
ATOM 876 O O . ALA A 1 110 ? -8.177 -9.815 -0.727 1.00 93.44 110 ALA A O 1
ATOM 877 N N . PRO A 1 111 ? -6.875 -9.122 0.960 1.00 84.81 111 PRO A N 1
ATOM 878 C CA . PRO A 1 111 ? -7.667 -9.789 1.999 1.00 84.81 111 PRO A CA 1
ATOM 879 C C . PRO A 1 111 ? -9.068 -9.177 2.182 1.00 84.81 111 PRO A C 1
ATOM 881 O O . PRO A 1 111 ? -9.997 -9.848 2.644 1.00 84.81 111 PRO A O 1
ATOM 884 N N . TYR A 1 112 ? -9.232 -7.912 1.799 1.00 85.25 112 TYR A N 1
ATOM 885 C CA . TYR A 1 112 ? -10.471 -7.143 1.828 1.00 85.25 112 TYR A CA 1
ATOM 886 C C . TYR A 1 112 ? -10.453 -6.084 0.721 1.00 85.25 112 TYR A C 1
ATOM 888 O O . TYR A 1 112 ? -9.402 -5.798 0.153 1.00 85.25 112 TYR A O 1
ATOM 896 N N . GLU A 1 113 ? -11.622 -5.525 0.422 1.00 91.62 113 GLU A N 1
ATOM 897 C CA . GLU A 1 113 ? -11.747 -4.373 -0.467 1.00 91.62 113 GLU A CA 1
ATOM 898 C C . GLU A 1 113 ? -11.282 -3.110 0.260 1.00 91.62 113 GLU A C 1
ATOM 900 O O . GLU A 1 113 ? -11.612 -2.917 1.433 1.00 91.62 113 GLU A O 1
ATOM 905 N N . GLY A 1 114 ? -10.521 -2.259 -0.421 1.00 91.50 114 GLY A N 1
ATOM 906 C CA . GLY A 1 114 ? -10.112 -0.971 0.119 1.00 91.50 114 GLY A CA 1
ATOM 907 C C . GLY A 1 114 ? -8.928 -0.356 -0.611 1.00 91.50 114 GLY A C 1
ATOM 908 O O . GLY A 1 114 ? -8.350 -0.944 -1.525 1.00 91.50 114 GLY A O 1
ATOM 909 N N . THR A 1 115 ? -8.555 0.839 -0.171 1.00 95.44 115 THR A N 1
ATOM 910 C CA . THR A 1 115 ? -7.418 1.567 -0.726 1.00 95.44 115 THR A CA 1
ATOM 911 C C . THR A 1 115 ? -6.100 0.913 -0.313 1.00 95.44 115 THR A C 1
ATOM 913 O O . THR A 1 115 ? -5.892 0.558 0.849 1.00 95.44 115 THR A O 1
ATOM 916 N N . ALA A 1 116 ? -5.177 0.800 -1.257 1.00 97.44 116 ALA A N 1
ATOM 917 C CA . ALA A 1 116 ? -3.804 0.373 -1.066 1.00 97.44 116 ALA A CA 1
ATOM 918 C C . ALA A 1 116 ? -2.838 1.468 -1.531 1.00 97.44 116 ALA A C 1
ATOM 920 O O . ALA A 1 116 ? -3.124 2.223 -2.462 1.00 97.44 116 ALA A O 1
ATOM 921 N N . ILE A 1 117 ? -1.675 1.537 -0.892 1.00 98.25 117 ILE A N 1
ATOM 922 C CA . ILE A 1 117 ? -0.523 2.288 -1.387 1.00 98.25 117 ILE A CA 1
ATOM 923 C C . ILE A 1 117 ? 0.319 1.315 -2.207 1.00 98.25 117 ILE A C 1
ATOM 925 O O . ILE A 1 117 ? 0.762 0.291 -1.684 1.00 98.25 117 ILE A O 1
ATOM 929 N N . LEU A 1 118 ? 0.530 1.650 -3.477 1.00 98.81 118 LEU A N 1
ATOM 930 C CA . LEU A 1 118 ? 1.427 0.949 -4.387 1.00 98.81 118 LEU A CA 1
ATOM 931 C C . LEU A 1 118 ? 2.776 1.671 -4.383 1.00 98.81 118 LEU A C 1
ATOM 933 O O . LEU A 1 118 ? 2.818 2.881 -4.606 1.00 98.81 118 LEU A O 1
ATOM 937 N N . ASN A 1 119 ? 3.863 0.950 -4.118 1.00 98.69 119 ASN A N 1
ATOM 938 C CA . ASN A 1 119 ? 5.237 1.443 -4.097 1.00 98.69 119 ASN A CA 1
ATOM 939 C C . ASN A 1 119 ? 6.060 0.715 -5.160 1.00 98.69 119 ASN A C 1
ATOM 941 O O . ASN A 1 119 ? 6.382 -0.456 -5.013 1.00 98.69 119 ASN A O 1
ATOM 945 N N . PHE A 1 120 ? 6.410 1.400 -6.238 1.00 98.75 120 PHE A N 1
ATOM 946 C CA . PHE A 1 120 ? 7.256 0.841 -7.284 1.00 98.75 120 PHE A CA 1
ATOM 947 C C . PHE A 1 120 ? 8.709 1.178 -6.978 1.00 98.75 120 PHE A C 1
ATOM 949 O O . PHE A 1 120 ? 9.093 2.349 -7.073 1.00 98.75 120 PHE A O 1
ATOM 956 N N . ARG A 1 121 ? 9.521 0.177 -6.630 1.00 98.75 121 ARG A N 1
ATOM 957 C CA . ARG A 1 121 ? 10.965 0.359 -6.467 1.00 98.75 121 ARG A CA 1
ATOM 958 C C . ARG A 1 121 ? 11.654 0.174 -7.809 1.00 98.75 121 ARG A C 1
ATOM 960 O O . ARG A 1 121 ? 11.409 -0.798 -8.521 1.00 98.75 121 ARG A O 1
ATOM 967 N N . TYR A 1 122 ? 12.498 1.132 -8.168 1.00 98.62 122 TYR A N 1
ATOM 968 C CA . TYR A 1 122 ? 13.022 1.227 -9.520 1.00 98.62 122 TYR A CA 1
ATOM 969 C C . TYR A 1 122 ? 14.418 1.838 -9.590 1.00 98.62 122 TYR A C 1
ATOM 971 O O . TYR A 1 122 ? 14.897 2.487 -8.654 1.00 98.62 122 TYR A O 1
ATOM 979 N N . VAL A 1 123 ? 15.026 1.679 -10.764 1.00 98.12 123 VAL A N 1
ATOM 980 C CA . VAL A 1 123 ? 16.260 2.341 -11.174 1.00 98.12 123 VAL A CA 1
ATOM 981 C C . VAL A 1 123 ? 16.087 2.950 -12.563 1.00 98.12 123 VAL A C 1
ATOM 983 O O . VAL A 1 123 ? 15.602 2.301 -13.485 1.00 98.12 123 VAL A O 1
ATOM 986 N N . ASN A 1 124 ? 16.524 4.193 -12.740 1.00 97.31 124 ASN A N 1
ATOM 987 C CA . ASN A 1 124 ? 16.617 4.844 -14.042 1.00 97.31 124 ASN A CA 1
ATOM 988 C C . ASN A 1 124 ? 17.987 5.519 -14.160 1.00 97.31 124 ASN A C 1
ATOM 990 O O . ASN A 1 124 ? 18.141 6.693 -13.825 1.00 97.31 124 ASN A O 1
ATOM 994 N N . GLY A 1 125 ? 18.984 4.780 -14.647 1.00 95.50 125 GLY A N 1
ATOM 995 C CA . GLY A 1 125 ? 20.341 5.299 -14.834 1.00 95.50 125 GLY A CA 1
ATOM 996 C C . GLY A 1 125 ? 20.532 6.130 -16.107 1.00 95.50 125 GLY A C 1
ATOM 997 O O . GLY A 1 125 ? 21.668 6.426 -16.469 1.00 95.50 125 GLY A O 1
ATOM 998 N N . SER A 1 126 ? 19.453 6.469 -16.821 1.00 94.31 126 SER A N 1
ATOM 999 C CA . SER A 1 126 ? 19.506 7.383 -17.966 1.00 94.31 126 SER A CA 1
ATOM 1000 C C . SER A 1 126 ? 19.469 8.852 -17.521 1.00 94.31 126 SER A C 1
ATOM 1002 O O . SER A 1 126 ? 19.378 9.158 -16.329 1.00 94.31 126 SER A O 1
ATOM 1004 N N . THR A 1 127 ? 19.553 9.775 -18.480 1.00 94.12 127 THR A N 1
ATOM 1005 C CA . THR A 1 127 ? 19.450 11.223 -18.239 1.00 94.12 127 THR A CA 1
ATOM 1006 C C . THR A 1 127 ? 18.016 11.742 -18.231 1.00 94.12 127 THR A C 1
ATOM 1008 O O . THR A 1 127 ? 17.770 12.811 -17.677 1.00 94.12 127 THR A O 1
ATOM 1011 N N . ASP A 1 128 ? 17.079 10.991 -18.807 1.00 94.19 128 ASP A N 1
ATOM 1012 C CA . ASP A 1 128 ? 15.713 11.439 -19.067 1.00 94.19 128 ASP A CA 1
ATOM 1013 C C . ASP A 1 128 ? 14.696 10.744 -18.154 1.00 94.19 128 ASP A C 1
ATOM 1015 O O . ASP A 1 128 ? 14.925 9.654 -17.619 1.00 94.19 128 ASP A O 1
ATOM 1019 N N . ASN A 1 129 ? 13.544 11.387 -17.959 1.00 95.62 129 ASN A N 1
ATOM 1020 C CA . ASN A 1 129 ? 12.399 10.762 -17.302 1.00 95.62 129 ASN A CA 1
ATOM 1021 C C . ASN A 1 129 ? 11.838 9.624 -18.174 1.00 95.62 129 ASN A C 1
ATOM 1023 O O . ASN A 1 129 ? 11.764 9.751 -19.395 1.00 95.62 129 ASN A O 1
ATOM 1027 N N . ARG A 1 130 ? 11.401 8.534 -17.537 1.00 96.62 130 ARG A N 1
ATOM 1028 C CA . ARG A 1 130 ? 10.831 7.354 -18.202 1.00 96.62 130 ARG A CA 1
ATOM 1029 C C . ARG A 1 130 ? 9.414 7.077 -17.681 1.00 96.62 130 ARG A C 1
ATOM 1031 O O . ARG A 1 130 ? 9.242 6.206 -16.832 1.00 96.62 130 ARG A O 1
ATOM 1038 N N . PRO A 1 131 ? 8.400 7.844 -18.115 1.00 97.38 131 PRO A N 1
ATOM 1039 C CA . PRO A 1 131 ? 7.057 7.760 -17.552 1.00 97.38 131 PRO A CA 1
ATOM 1040 C C . PRO A 1 131 ? 6.370 6.422 -17.845 1.00 97.38 131 PRO A C 1
ATOM 1042 O O . PRO A 1 131 ? 6.511 5.854 -18.935 1.00 97.38 131 PRO A O 1
ATOM 1045 N N . MET A 1 132 ? 5.566 5.956 -16.888 1.00 98.19 132 MET A N 1
ATOM 1046 C CA . MET A 1 132 ? 4.764 4.739 -17.026 1.00 98.19 132 MET A CA 1
ATOM 1047 C C . MET A 1 132 ? 3.308 4.981 -16.635 1.00 98.19 132 MET A C 1
ATOM 1049 O O . MET A 1 132 ? 3.016 5.688 -15.673 1.00 98.19 132 MET A O 1
ATOM 1053 N N . GLU A 1 133 ? 2.396 4.378 -17.389 1.00 98.31 133 GLU A N 1
ATOM 1054 C CA . GLU A 1 133 ? 0.959 4.375 -17.116 1.00 98.31 133 GLU A CA 1
ATOM 1055 C C . GLU A 1 133 ? 0.621 3.233 -16.161 1.00 98.31 133 GLU A C 1
ATOM 1057 O O . GLU A 1 133 ? 1.049 2.098 -16.379 1.00 98.31 133 GLU A O 1
ATOM 1062 N N . ILE A 1 134 ? -0.117 3.551 -15.099 1.00 98.69 134 ILE A N 1
ATOM 1063 C CA . ILE A 1 134 ? -0.507 2.613 -14.049 1.00 98.69 134 ILE A CA 1
ATOM 1064 C C . ILE A 1 134 ? -1.979 2.258 -14.236 1.00 98.69 134 ILE A C 1
ATOM 1066 O O . ILE A 1 134 ? -2.837 3.142 -14.279 1.00 98.69 134 ILE A O 1
ATOM 1070 N N . GLU A 1 135 ? -2.270 0.966 -14.310 1.00 98.75 135 GLU A N 1
ATOM 1071 C CA . GLU A 1 135 ? -3.615 0.421 -14.470 1.00 98.75 135 GLU A CA 1
ATOM 1072 C C . GLU A 1 135 ? -3.904 -0.594 -13.362 1.00 98.75 135 GLU A C 1
ATOM 1074 O O . GLU A 1 135 ? -3.049 -1.410 -13.017 1.00 98.75 135 GLU A O 1
ATOM 1079 N N . VAL A 1 136 ? -5.117 -0.558 -12.809 1.00 98.75 136 VAL A N 1
ATOM 1080 C CA . VAL A 1 136 ? -5.603 -1.548 -11.842 1.00 98.75 136 VAL A CA 1
ATOM 1081 C C . VAL A 1 136 ? -6.940 -2.099 -12.314 1.00 98.75 136 VAL A C 1
ATOM 1083 O O . VAL A 1 136 ? -7.886 -1.344 -12.539 1.00 98.75 136 VAL A O 1
ATOM 1086 N N . ASN A 1 137 ? -7.030 -3.422 -12.467 1.00 97.19 137 ASN A N 1
ATOM 1087 C CA . ASN A 1 137 ? -8.225 -4.121 -12.951 1.00 97.19 137 ASN A CA 1
ATOM 1088 C C . ASN A 1 137 ? -8.781 -3.561 -14.277 1.00 97.19 137 ASN A C 1
ATOM 1090 O O . ASN A 1 137 ? -9.997 -3.453 -14.442 1.00 97.19 137 ASN A O 1
ATOM 1094 N N . GLY A 1 138 ? -7.911 -3.160 -15.210 1.00 95.25 138 GLY A N 1
ATOM 1095 C CA . GLY A 1 138 ? -8.323 -2.550 -16.480 1.00 95.25 138 GLY A CA 1
ATOM 1096 C C . GLY A 1 138 ? -8.611 -1.044 -16.419 1.00 95.25 138 GLY A C 1
ATOM 1097 O O . GLY A 1 138 ? -8.903 -0.446 -17.452 1.00 95.25 138 GLY A O 1
ATOM 1098 N N . ASN A 1 139 ? -8.550 -0.415 -15.238 1.00 97.56 139 ASN A N 1
ATOM 1099 C CA . ASN A 1 139 ? -8.799 1.018 -15.070 1.00 97.56 139 ASN A CA 1
ATOM 1100 C C . ASN A 1 139 ? -7.485 1.792 -14.927 1.00 97.56 139 ASN A C 1
ATOM 1102 O O . ASN A 1 139 ? -6.713 1.552 -13.997 1.00 97.56 139 ASN A O 1
ATOM 1106 N N . VAL A 1 140 ? -7.252 2.755 -15.819 1.00 98.44 140 VAL A N 1
ATOM 1107 C CA . VAL A 1 140 ? -6.069 3.625 -15.771 1.00 98.44 140 VAL A CA 1
ATOM 1108 C C . VAL A 1 140 ? -6.185 4.609 -14.607 1.00 98.44 140 VAL A C 1
ATOM 1110 O O . VAL A 1 140 ? -7.120 5.408 -14.551 1.00 98.44 140 VAL A O 1
ATOM 1113 N N . LEU A 1 141 ? -5.208 4.576 -13.699 1.00 98.06 141 LEU A N 1
ATOM 1114 C CA . LEU A 1 141 ? -5.100 5.501 -12.566 1.00 98.06 141 LEU A CA 1
ATOM 1115 C C . LEU A 1 141 ? -4.365 6.794 -12.941 1.00 98.06 141 LEU A C 1
ATOM 1117 O O . LEU A 1 141 ? -4.623 7.848 -12.364 1.00 98.06 141 LEU A O 1
ATOM 1121 N N . GLY A 1 142 ? -3.445 6.718 -13.904 1.00 97.62 142 GLY A N 1
ATOM 1122 C CA . GLY A 1 142 ? -2.676 7.860 -14.389 1.00 97.62 142 GLY A CA 1
ATOM 1123 C C . GLY A 1 142 ? -1.286 7.471 -14.880 1.00 97.62 142 GLY A C 1
ATOM 1124 O O . GLY A 1 142 ? -0.947 6.293 -14.972 1.00 97.62 142 GLY A O 1
ATOM 1125 N N . ILE A 1 143 ? -0.477 8.484 -15.189 1.00 97.94 143 ILE A N 1
ATOM 1126 C CA . ILE A 1 143 ? 0.925 8.332 -15.587 1.00 97.94 143 ILE A CA 1
ATOM 1127 C C . ILE A 1 143 ? 1.805 8.840 -14.446 1.00 97.94 143 ILE A C 1
ATOM 1129 O O . ILE A 1 143 ? 1.591 9.945 -13.948 1.00 97.94 143 ILE A O 1
ATOM 1133 N N . LEU A 1 144 ? 2.787 8.037 -14.041 1.00 98.31 144 LEU A N 1
ATOM 1134 C CA . LEU A 1 144 ? 3.798 8.416 -13.061 1.00 98.31 144 LEU A CA 1
ATOM 1135 C C . LEU A 1 144 ? 5.138 8.674 -13.743 1.00 98.31 144 LEU A C 1
ATOM 1137 O O . LEU A 1 144 ? 5.552 7.930 -14.634 1.00 98.31 144 LEU A O 1
ATOM 1141 N N . ASP A 1 145 ? 5.831 9.704 -13.263 1.00 97.69 145 ASP A N 1
ATOM 1142 C CA . ASP A 1 145 ? 7.201 10.004 -13.658 1.00 97.69 145 ASP A CA 1
ATOM 1143 C C . ASP A 1 145 ? 8.186 9.140 -12.870 1.00 97.69 145 ASP A C 1
ATOM 1145 O O . ASP A 1 145 ? 8.242 9.190 -11.640 1.00 97.69 145 ASP A O 1
ATOM 1149 N N . PHE A 1 146 ? 9.016 8.398 -13.597 1.00 97.81 146 PHE A N 1
ATOM 1150 C CA . PHE A 1 146 ? 10.154 7.666 -13.053 1.00 97.81 146 PHE A CA 1
ATOM 1151 C C . PHE A 1 146 ? 11.436 8.404 -13.434 1.00 97.81 146 PHE A C 1
ATOM 1153 O O . PHE A 1 146 ? 12.171 8.040 -14.358 1.00 97.81 146 PHE A O 1
ATOM 1160 N N . ASN A 1 147 ? 11.686 9.493 -12.708 1.00 97.50 147 ASN A N 1
ATOM 1161 C CA . ASN A 1 147 ? 12.842 10.361 -12.914 1.00 97.50 147 ASN A CA 1
ATOM 1162 C C . ASN A 1 147 ? 14.164 9.616 -12.694 1.00 97.50 147 ASN A C 1
ATOM 1164 O O . ASN A 1 147 ? 14.213 8.633 -11.949 1.00 97.50 147 ASN A O 1
ATOM 1168 N N . THR A 1 148 ? 15.244 10.128 -13.289 1.00 97.44 148 THR A N 1
ATOM 1169 C CA . THR A 1 148 ? 16.588 9.553 -13.147 1.00 97.44 148 THR A CA 1
ATOM 1170 C C . THR A 1 148 ? 16.983 9.304 -11.684 1.00 97.44 148 THR A C 1
ATOM 1172 O O . THR A 1 148 ? 16.726 10.102 -10.765 1.00 97.44 148 THR A O 1
ATOM 1175 N N . THR A 1 149 ? 17.623 8.161 -11.459 1.00 97.81 149 THR A N 1
ATOM 1176 C CA . THR A 1 149 ? 18.253 7.779 -10.194 1.00 97.81 149 THR A CA 1
ATOM 1177 C C . THR A 1 149 ? 19.729 8.165 -10.140 1.00 97.81 149 THR A C 1
ATOM 1179 O O . THR A 1 149 ? 20.326 8.075 -9.074 1.00 97.81 149 THR A O 1
ATOM 1182 N N . GLY A 1 150 ? 20.298 8.661 -11.243 1.00 96.81 150 GLY A N 1
ATOM 1183 C CA . GLY A 1 150 ? 21.699 9.068 -11.369 1.00 96.81 150 GLY A CA 1
ATOM 1184 C C . GLY A 1 150 ? 22.613 7.966 -11.911 1.00 96.81 150 GLY A C 1
ATOM 1185 O O . GLY A 1 150 ? 23.509 8.260 -12.696 1.00 96.81 150 GLY A O 1
ATOM 1186 N N . ASP A 1 151 ? 22.360 6.706 -11.555 1.00 96.31 151 ASP A N 1
ATOM 1187 C CA . ASP A 1 151 ? 23.055 5.532 -12.091 1.00 96.31 151 ASP A CA 1
ATOM 1188 C C . ASP A 1 151 ? 22.155 4.280 -12.070 1.00 96.31 151 ASP A C 1
ATOM 1190 O O . ASP A 1 151 ? 21.019 4.312 -11.588 1.00 96.31 151 ASP A O 1
ATOM 1194 N N . TRP A 1 152 ? 22.671 3.175 -12.618 1.00 96.06 152 TRP A N 1
ATOM 1195 C CA . TRP A 1 152 ? 21.963 1.899 -12.748 1.00 96.06 152 TRP A CA 1
ATOM 1196 C C . TRP A 1 152 ? 22.005 1.001 -11.494 1.00 96.06 152 TRP A C 1
ATOM 1198 O O . TRP A 1 152 ? 21.608 -0.162 -11.577 1.00 96.06 152 TRP A O 1
ATOM 1208 N N . THR A 1 153 ? 22.455 1.509 -10.343 1.00 95.62 153 THR A N 1
ATOM 1209 C CA . THR A 1 153 ? 22.494 0.765 -9.065 1.00 95.62 153 THR A CA 1
ATOM 1210 C C . THR A 1 153 ? 21.839 1.511 -7.896 1.00 95.62 153 THR A C 1
ATOM 1212 O O . THR A 1 153 ? 21.623 0.921 -6.832 1.00 95.62 153 THR A O 1
ATOM 1215 N N . THR A 1 154 ? 21.508 2.789 -8.079 1.00 97.50 154 THR A N 1
ATOM 1216 C CA . THR A 1 154 ? 20.816 3.649 -7.119 1.00 97.50 154 THR A CA 1
ATOM 1217 C C . THR A 1 154 ? 19.312 3.461 -7.250 1.00 97.50 154 THR A C 1
ATOM 1219 O O . THR A 1 154 ? 18.725 3.751 -8.289 1.00 97.50 154 THR A O 1
ATOM 1222 N N . LEU A 1 155 ? 18.676 3.005 -6.175 1.00 96.25 155 LEU A N 1
ATOM 1223 C CA . LEU A 1 155 ? 17.242 2.722 -6.146 1.00 96.25 155 LEU A CA 1
ATOM 1224 C C . LEU A 1 155 ? 16.456 3.919 -5.617 1.00 96.25 155 LEU A C 1
ATOM 1226 O O . LEU A 1 155 ? 16.861 4.574 -4.654 1.00 96.25 155 LEU A O 1
ATOM 1230 N N . LYS A 1 156 ? 15.300 4.171 -6.226 1.00 98.38 156 LYS A N 1
ATOM 1231 C CA . LYS A 1 156 ? 14.265 5.075 -5.715 1.00 98.38 156 LYS A CA 1
ATOM 1232 C C . LYS A 1 156 ? 12.921 4.352 -5.713 1.00 98.38 156 LYS A C 1
ATOM 1234 O O . LYS A 1 156 ? 12.792 3.272 -6.285 1.00 98.38 156 LYS A O 1
ATOM 1239 N N . SER A 1 157 ? 11.932 4.969 -5.080 1.00 98.00 157 SER A N 1
ATOM 1240 C CA . SER A 1 157 ? 10.549 4.503 -5.111 1.00 98.00 157 SER A CA 1
ATOM 1241 C C . SER A 1 157 ? 9.634 5.582 -5.660 1.00 98.00 157 SER A C 1
ATOM 1243 O O . SER A 1 157 ? 9.860 6.768 -5.416 1.00 98.00 157 SER A O 1
ATOM 1245 N N . GLN A 1 158 ? 8.585 5.152 -6.352 1.00 98.38 158 GLN A N 1
ATOM 1246 C CA . GLN A 1 158 ? 7.482 5.999 -6.780 1.00 98.38 158 GLN A CA 1
ATOM 1247 C C . GLN A 1 158 ? 6.166 5.402 -6.285 1.00 98.38 158 GLN A C 1
ATOM 1249 O O . GLN A 1 158 ? 5.976 4.189 -6.361 1.00 98.38 158 GLN A O 1
ATOM 1254 N N . THR A 1 159 ? 5.270 6.235 -5.752 1.00 98.19 159 THR A N 1
ATOM 1255 C CA . THR A 1 159 ? 4.035 5.762 -5.114 1.00 98.19 159 THR A CA 1
ATOM 1256 C C . THR A 1 159 ? 2.767 6.311 -5.754 1.00 98.19 159 THR A C 1
ATOM 1258 O O . THR A 1 159 ? 2.749 7.411 -6.304 1.00 98.19 159 THR A O 1
ATOM 1261 N N . ILE A 1 160 ? 1.687 5.535 -5.652 1.00 98.50 160 ILE A N 1
ATOM 1262 C CA . ILE A 1 160 ? 0.318 5.940 -5.992 1.00 98.50 160 ILE A CA 1
ATOM 1263 C C . ILE A 1 160 ? -0.674 5.171 -5.114 1.00 98.50 160 ILE A C 1
ATOM 1265 O O . ILE A 1 160 ? -0.390 4.060 -4.670 1.00 98.50 160 ILE A O 1
ATOM 1269 N N . THR A 1 161 ? -1.836 5.757 -4.843 1.00 97.88 161 THR A N 1
ATOM 1270 C CA . THR A 1 161 ? -2.945 5.058 -4.183 1.00 97.88 161 THR A CA 1
ATOM 1271 C C . THR A 1 161 ? -3.854 4.402 -5.212 1.00 97.88 161 THR A C 1
ATOM 1273 O O . THR A 1 161 ? -4.177 5.022 -6.225 1.00 97.88 161 THR A O 1
ATOM 1276 N N . ALA A 1 162 ? -4.310 3.188 -4.930 1.00 97.81 162 ALA A N 1
ATOM 1277 C CA . ALA A 1 162 ? -5.240 2.444 -5.771 1.00 97.81 162 ALA A CA 1
ATOM 1278 C C . ALA A 1 162 ? -6.314 1.773 -4.919 1.00 97.81 162 ALA A C 1
ATOM 1280 O O . ALA A 1 162 ? -6.013 1.297 -3.828 1.00 97.81 162 ALA A O 1
ATOM 1281 N N . ASP A 1 163 ? -7.539 1.678 -5.425 1.00 96.88 163 ASP A N 1
ATOM 1282 C CA . ASP A 1 163 ? -8.576 0.873 -4.782 1.00 96.88 163 ASP A CA 1
ATOM 1283 C C . ASP A 1 163 ? -8.507 -0.568 -5.297 1.00 96.88 163 ASP A C 1
ATOM 1285 O O . ASP A 1 163 ? -8.501 -0.814 -6.506 1.00 96.88 163 ASP A O 1
ATOM 1289 N N . LEU A 1 164 ? -8.427 -1.522 -4.368 1.00 96.94 164 LEU A N 1
ATOM 1290 C CA . LEU A 1 164 ? -8.396 -2.952 -4.656 1.00 96.94 164 LEU A CA 1
ATOM 1291 C C . LEU A 1 164 ? -9.716 -3.598 -4.238 1.00 96.94 164 LEU A C 1
ATOM 1293 O O . LEU A 1 164 ? -10.236 -3.335 -3.154 1.00 96.94 164 LEU A O 1
ATOM 1297 N N . ASN A 1 165 ? -10.220 -4.505 -5.071 1.00 95.12 165 ASN A N 1
ATOM 1298 C CA . ASN A 1 165 ? -11.323 -5.395 -4.721 1.00 95.12 165 ASN A CA 1
ATOM 1299 C C . ASN A 1 165 ? -10.839 -6.451 -3.723 1.00 95.12 165 ASN A C 1
ATOM 1301 O O . ASN A 1 165 ? -9.681 -6.866 -3.768 1.00 95.12 165 ASN A O 1
ATOM 1305 N N . LYS A 1 166 ? -11.725 -6.985 -2.878 1.00 90.44 166 LYS A N 1
ATOM 1306 C CA . LYS A 1 166 ? -11.401 -8.206 -2.126 1.00 90.44 166 LYS A CA 1
ATOM 1307 C C . LYS A 1 166 ? -11.105 -9.357 -3.097 1.00 90.44 166 LYS A C 1
ATOM 1309 O O . LYS A 1 166 ? -11.883 -9.610 -4.012 1.00 90.44 166 LYS A O 1
ATOM 1314 N N . GLY A 1 167 ? -10.047 -10.119 -2.830 1.00 88.56 167 GLY A N 1
ATOM 1315 C CA . GLY A 1 167 ? -9.607 -11.216 -3.687 1.00 88.56 167 GLY A CA 1
ATOM 1316 C C . GLY A 1 167 ? -8.696 -10.727 -4.809 1.00 88.56 167 GLY A C 1
ATOM 1317 O O . GLY A 1 167 ? -7.873 -9.836 -4.603 1.00 88.56 167 GLY A O 1
ATOM 1318 N N . THR A 1 168 ? -8.791 -11.353 -5.979 1.00 94.12 168 THR A N 1
ATOM 1319 C CA . THR A 1 168 ? -7.853 -11.136 -7.085 1.00 94.12 168 THR A CA 1
ATOM 1320 C C . THR A 1 168 ? -7.980 -9.745 -7.705 1.00 94.12 168 THR A C 1
ATOM 1322 O O . THR A 1 168 ? -9.075 -9.311 -8.053 1.00 94.12 168 THR A O 1
ATOM 1325 N N . ASN A 1 169 ? -6.839 -9.088 -7.901 1.00 97.75 169 ASN A N 1
ATOM 1326 C CA . ASN A 1 169 ? -6.678 -7.849 -8.649 1.00 97.75 169 ASN A CA 1
ATOM 1327 C C . ASN A 1 169 ? -5.493 -7.975 -9.611 1.00 97.75 169 ASN A C 1
ATOM 1329 O O . ASN A 1 169 ? -4.524 -8.677 -9.307 1.00 97.75 169 ASN A O 1
ATOM 1333 N N . THR A 1 170 ? -5.544 -7.259 -10.731 1.00 98.06 170 THR A N 1
ATOM 1334 C CA . THR A 1 170 ? -4.384 -7.048 -11.605 1.00 98.06 170 THR A CA 1
ATOM 1335 C C . THR A 1 170 ? -3.869 -5.626 -11.454 1.00 98.06 170 THR A C 1
ATOM 1337 O O . THR A 1 170 ? -4.653 -4.682 -11.352 1.00 98.06 170 THR A O 1
ATOM 1340 N N . ILE A 1 171 ? -2.548 -5.474 -11.420 1.00 98.75 171 ILE A N 1
ATOM 1341 C CA . ILE A 1 171 ? -1.865 -4.180 -11.370 1.00 98.75 171 ILE A CA 1
ATOM 1342 C C . ILE A 1 171 ? -0.832 -4.187 -12.487 1.00 98.75 171 ILE A C 1
ATOM 1344 O O . ILE A 1 171 ? 0.071 -5.022 -12.475 1.00 98.75 171 ILE A O 1
ATOM 1348 N N . ARG A 1 172 ? -0.956 -3.273 -13.447 1.00 98.62 172 ARG A N 1
ATOM 1349 C CA . ARG A 1 172 ? -0.081 -3.190 -14.616 1.00 98.62 172 ARG A CA 1
ATOM 1350 C C . ARG A 1 172 ? 0.628 -1.847 -14.674 1.00 98.62 172 ARG A C 1
ATOM 1352 O O . ARG A 1 172 ? 0.025 -0.806 -14.422 1.00 98.62 172 ARG A O 1
ATOM 1359 N N . VAL A 1 173 ? 1.899 -1.882 -15.062 1.00 98.38 173 VAL A N 1
ATOM 1360 C CA . VAL A 1 173 ? 2.686 -0.695 -15.408 1.00 98.38 173 VAL A CA 1
ATOM 1361 C C . VAL A 1 173 ? 3.163 -0.792 -16.850 1.00 98.38 173 VAL A C 1
ATOM 1363 O O . VAL A 1 173 ? 3.844 -1.747 -17.220 1.00 98.38 173 VAL A O 1
ATOM 1366 N N . THR A 1 174 ? 2.805 0.197 -17.669 1.00 98.06 174 THR A N 1
ATOM 1367 C CA . THR A 1 174 ? 3.077 0.201 -19.115 1.00 98.06 174 THR A CA 1
ATOM 1368 C C . THR A 1 174 ? 3.985 1.365 -19.498 1.00 98.06 174 THR A C 1
ATOM 1370 O O . THR A 1 174 ? 3.693 2.518 -19.177 1.00 98.06 174 THR A O 1
ATOM 1373 N N . SER A 1 175 ? 5.068 1.081 -20.222 1.00 96.88 175 SER A N 1
ATOM 1374 C C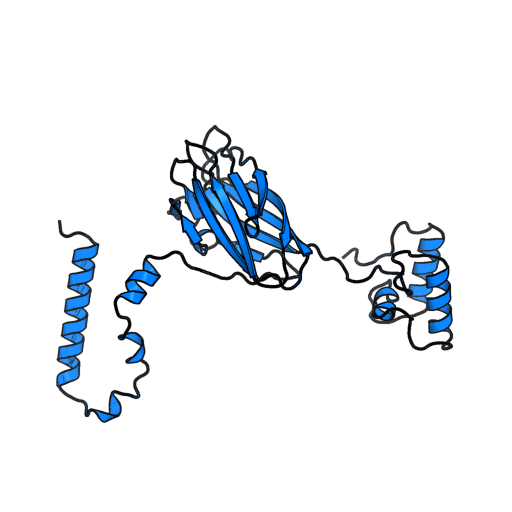A . SER A 1 175 ? 5.998 2.091 -20.742 1.00 96.88 175 SER A CA 1
ATOM 1375 C C . SER A 1 175 ? 5.298 3.084 -21.674 1.00 96.88 175 SER A C 1
ATOM 1377 O O . SER A 1 175 ? 4.693 2.695 -22.683 1.00 96.88 175 SER A O 1
ATOM 1379 N N . LYS A 1 176 ? 5.430 4.385 -21.391 1.00 96.06 176 LYS A N 1
ATOM 1380 C CA . LYS A 1 176 ? 4.996 5.469 -22.293 1.00 96.06 176 LYS A CA 1
ATOM 1381 C C . LYS A 1 176 ? 6.158 6.146 -23.019 1.00 96.06 176 LYS A C 1
ATOM 1383 O O . LYS A 1 176 ? 5.917 7.008 -23.860 1.00 96.06 176 LYS A O 1
ATOM 1388 N N . ALA A 1 177 ? 7.394 5.760 -22.719 1.00 88.06 177 ALA A N 1
ATOM 1389 C CA . ALA A 1 177 ? 8.586 6.300 -23.356 1.00 88.06 177 ALA A CA 1
ATOM 1390 C C . ALA A 1 177 ? 9.013 5.434 -24.547 1.00 88.06 177 ALA A C 1
ATOM 1392 O O . ALA A 1 177 ? 8.970 4.208 -24.488 1.00 88.06 177 ALA A O 1
ATOM 1393 N N . THR A 1 178 ? 9.467 6.070 -25.627 1.00 85.69 178 THR A N 1
ATOM 1394 C CA . THR A 1 178 ? 10.061 5.369 -26.777 1.00 85.69 178 THR A CA 1
ATOM 1395 C C . THR A 1 178 ? 11.460 4.849 -26.477 1.00 85.69 178 THR A C 1
ATOM 1397 O O . THR A 1 178 ? 11.881 3.870 -27.076 1.00 85.69 178 THR A O 1
ATOM 1400 N N . ASP A 1 179 ? 12.159 5.468 -25.526 1.00 81.25 179 ASP A N 1
ATOM 1401 C CA . ASP A 1 179 ? 13.565 5.181 -25.226 1.00 81.25 179 ASP A CA 1
ATOM 1402 C C . ASP A 1 179 ? 13.718 4.234 -24.018 1.00 81.25 179 ASP A C 1
ATOM 1404 O O . ASP A 1 179 ? 14.783 4.153 -23.399 1.00 81.25 179 ASP A O 1
ATOM 1408 N N . GLY A 1 180 ? 12.637 3.516 -23.689 1.00 74.88 180 GLY A N 1
ATOM 1409 C CA . GLY A 1 180 ? 12.563 2.506 -22.634 1.00 74.88 180 GLY A CA 1
ATOM 1410 C C . GLY A 1 180 ? 12.004 3.003 -21.303 1.00 74.88 180 GLY A C 1
ATOM 1411 O O . GLY A 1 180 ? 11.846 4.197 -21.061 1.00 74.88 180 GLY A O 1
ATOM 1412 N N . SER A 1 181 ? 11.720 2.047 -20.423 1.00 92.56 181 SER A N 1
ATOM 1413 C CA . SER A 1 181 ? 11.190 2.252 -19.068 1.00 92.56 181 SER A CA 1
ATOM 1414 C C . SER A 1 181 ? 12.302 2.186 -18.009 1.00 92.56 181 SER A C 1
ATOM 1416 O O . SER A 1 181 ? 13.427 1.796 -18.334 1.00 92.56 181 SER A O 1
ATOM 1418 N N . PRO A 1 182 ? 12.071 2.612 -16.754 1.00 96.50 182 PRO A N 1
ATOM 1419 C CA . PRO A 1 182 ? 12.991 2.276 -15.668 1.00 96.50 182 PRO A CA 1
ATOM 1420 C C . PRO A 1 182 ? 13.127 0.751 -15.524 1.00 96.50 182 PRO A C 1
ATOM 1422 O O . PRO A 1 182 ? 12.219 0.005 -15.890 1.00 96.50 182 PRO A O 1
ATOM 1425 N N . ASN A 1 183 ? 14.222 0.297 -14.921 1.00 97.56 183 ASN A N 1
ATOM 1426 C CA . ASN A 1 183 ? 14.303 -1.073 -14.429 1.00 97.56 183 ASN A CA 1
ATOM 1427 C C . ASN A 1 183 ? 13.454 -1.158 -13.161 1.00 97.56 183 ASN A C 1
ATOM 1429 O O . ASN A 1 183 ? 13.661 -0.361 -12.242 1.00 97.56 183 ASN A O 1
ATOM 1433 N N . ILE A 1 184 ? 12.512 -2.095 -13.111 1.00 98.31 184 ILE A N 1
ATOM 1434 C CA . ILE A 1 184 ? 11.628 -2.275 -11.956 1.00 98.31 184 ILE A CA 1
ATOM 1435 C C . ILE A 1 184 ? 12.118 -3.466 -11.138 1.00 98.31 184 ILE A C 1
ATOM 1437 O O . ILE A 1 184 ? 12.289 -4.558 -11.673 1.00 98.31 184 ILE A O 1
ATOM 1441 N N . ASP A 1 185 ? 12.345 -3.216 -9.852 1.00 98.56 185 ASP A N 1
ATOM 1442 C CA . ASP A 1 185 ? 12.781 -4.198 -8.859 1.00 98.56 185 ASP A CA 1
ATOM 1443 C C . ASP A 1 185 ? 11.559 -4.949 -8.315 1.00 98.56 185 ASP A C 1
ATOM 1445 O O . ASP A 1 185 ? 11.363 -6.128 -8.584 1.00 98.56 185 ASP A O 1
ATOM 1449 N N . TYR A 1 186 ? 10.638 -4.223 -7.677 1.00 98.50 186 TYR A N 1
ATOM 1450 C CA . TYR A 1 186 ? 9.404 -4.798 -7.147 1.00 98.50 186 TYR A CA 1
ATOM 1451 C C . TYR A 1 186 ? 8.251 -3.796 -7.086 1.00 98.50 186 TYR A C 1
ATOM 1453 O O . TYR A 1 186 ? 8.439 -2.575 -7.162 1.00 98.50 186 TYR A O 1
ATOM 1461 N N . LEU A 1 187 ? 7.055 -4.339 -6.852 1.00 98.81 187 LEU A N 1
ATOM 1462 C CA . LEU A 1 187 ? 5.883 -3.617 -6.364 1.00 98.81 187 LEU A CA 1
ATOM 1463 C C . LEU A 1 187 ? 5.640 -3.940 -4.878 1.00 98.81 187 LEU A C 1
ATOM 1465 O O . LEU A 1 187 ? 5.317 -5.068 -4.520 1.00 98.81 187 LEU A O 1
ATOM 1469 N N . GLY A 1 188 ? 5.778 -2.941 -4.013 1.00 98.50 188 GLY A N 1
ATOM 1470 C CA . GLY A 1 188 ? 5.384 -2.980 -2.612 1.00 98.50 188 GLY A CA 1
ATOM 1471 C C . GLY A 1 188 ? 3.921 -2.579 -2.473 1.00 98.50 188 GLY A C 1
ATOM 1472 O O . GLY A 1 188 ? 3.482 -1.597 -3.073 1.00 98.50 188 GLY A O 1
ATOM 1473 N N . ILE A 1 189 ? 3.140 -3.340 -1.709 1.00 98.44 189 ILE A N 1
ATOM 1474 C CA . ILE A 1 189 ? 1.715 -3.066 -1.496 1.00 98.44 189 ILE A CA 1
ATOM 1475 C C . ILE A 1 189 ? 1.426 -2.997 -0.008 1.00 98.44 189 ILE A C 1
ATOM 1477 O O . ILE A 1 189 ? 1.625 -3.970 0.713 1.00 98.44 189 ILE A O 1
ATOM 1481 N N . THR A 1 190 ? 0.890 -1.865 0.441 1.00 96.88 190 THR A N 1
ATOM 1482 C CA . THR A 1 190 ? 0.382 -1.702 1.807 1.00 96.88 190 THR A CA 1
ATOM 1483 C C . THR A 1 190 ? -1.103 -1.379 1.762 1.00 96.88 190 THR A C 1
ATOM 1485 O O . THR A 1 190 ? -1.491 -0.332 1.240 1.00 96.88 190 THR A O 1
ATOM 1488 N N . MET A 1 191 ? -1.947 -2.242 2.332 1.00 93.62 191 MET A N 1
ATOM 1489 C CA . MET A 1 191 ? -3.367 -1.921 2.490 1.00 93.62 191 MET A CA 1
ATOM 1490 C C . MET A 1 191 ? -3.533 -0.786 3.501 1.00 93.62 191 MET A C 1
ATOM 1492 O O . MET A 1 191 ? -3.071 -0.878 4.642 1.00 93.62 191 MET A O 1
ATOM 1496 N N . VAL A 1 192 ? -4.255 0.263 3.117 1.00 89.56 192 VAL A N 1
ATOM 1497 C CA . VAL A 1 192 ? -4.701 1.278 4.066 1.00 89.56 192 VAL A CA 1
ATOM 1498 C C . VAL A 1 192 ? -5.758 0.626 4.944 1.00 89.56 192 VAL A C 1
ATOM 1500 O O . VAL A 1 192 ? -6.801 0.163 4.481 1.00 89.56 192 VAL A O 1
ATOM 1503 N N . ARG A 1 193 ? -5.475 0.540 6.242 1.00 73.50 193 ARG A N 1
ATOM 1504 C CA . ARG A 1 193 ? -6.433 0.008 7.205 1.00 73.50 193 ARG A CA 1
ATOM 1505 C C . ARG A 1 193 ? -7.559 1.015 7.396 1.00 73.50 193 ARG A C 1
ATOM 1507 O O . ARG A 1 193 ? -7.414 1.961 8.165 1.00 73.50 193 ARG A O 1
ATOM 1514 N N . SER A 1 194 ? -8.702 0.777 6.763 1.00 66.25 194 SER A N 1
ATOM 1515 C CA . SER A 1 194 ? -9.960 1.287 7.297 1.00 66.25 194 SER A CA 1
ATOM 1516 C C . SER A 1 194 ? -10.322 0.411 8.491 1.00 66.25 194 SER A C 1
ATOM 1518 O O . SER A 1 194 ? -10.670 -0.761 8.322 1.00 66.25 194 SER A O 1
ATOM 1520 N N . THR A 1 195 ? -10.213 0.926 9.715 1.00 69.06 195 THR A N 1
ATOM 1521 C CA . THR A 1 195 ? -10.884 0.246 10.823 1.00 69.06 195 THR A CA 1
ATOM 1522 C C . THR A 1 195 ? -12.382 0.263 10.507 1.00 69.06 195 THR A C 1
ATOM 1524 O O . THR A 1 195 ? -12.903 1.314 10.135 1.00 69.06 195 THR A O 1
ATOM 1527 N N . PRO A 1 196 ? -13.097 -0.872 10.611 1.00 72.25 196 PRO A N 1
ATOM 1528 C CA . PRO A 1 196 ? -14.521 -0.912 10.275 1.00 72.25 196 PRO A CA 1
ATOM 1529 C C . PRO A 1 196 ? -15.384 -0.086 11.247 1.00 72.25 196 PRO A C 1
ATOM 1531 O O . PRO A 1 196 ? -16.587 0.036 11.050 1.00 72.25 196 PRO A O 1
ATOM 1534 N N . TYR A 1 197 ? -14.757 0.488 12.277 1.00 85.19 197 TYR A N 1
ATOM 1535 C CA . TYR A 1 197 ? -15.337 1.346 13.295 1.00 85.19 197 TYR A CA 1
ATOM 1536 C C . TYR A 1 197 ? -14.408 2.521 13.615 1.00 85.19 197 TYR A C 1
ATOM 1538 O O . TYR A 1 197 ? -13.190 2.450 13.413 1.00 85.19 197 TYR A O 1
ATOM 1546 N N . ILE A 1 198 ? -14.993 3.589 14.155 1.00 89.88 198 ILE A N 1
ATOM 1547 C CA . ILE A 1 198 ? -14.279 4.727 14.736 1.00 89.88 198 ILE A CA 1
ATOM 1548 C C . ILE A 1 198 ? -14.206 4.497 16.245 1.00 89.88 198 ILE A C 1
ATOM 1550 O O . ILE A 1 198 ? -15.204 4.166 16.880 1.00 89.88 198 ILE A O 1
ATOM 1554 N N . TYR A 1 199 ? -13.024 4.646 16.838 1.00 92.19 199 TYR A N 1
ATOM 1555 C CA . TYR A 1 199 ? -12.908 4.578 18.292 1.00 92.19 199 TYR A CA 1
ATOM 1556 C C . TYR A 1 199 ? -13.697 5.715 18.936 1.00 92.19 199 TYR A C 1
ATOM 1558 O O . TYR A 1 199 ? -13.582 6.867 18.523 1.00 92.19 199 TYR A O 1
ATOM 1566 N N . GLY A 1 200 ? -14.494 5.376 19.942 1.00 94.56 200 GLY A N 1
ATOM 1567 C CA . GLY A 1 200 ? -15.419 6.283 20.605 1.00 94.56 200 GLY A CA 1
ATOM 1568 C C . GLY A 1 200 ? -16.794 6.394 19.947 1.00 94.56 200 GLY A C 1
ATOM 1569 O O . GLY A 1 200 ? -17.650 7.013 20.560 1.00 94.56 200 GLY A O 1
ATOM 1570 N N . ASP A 1 201 ? -17.026 5.807 18.768 1.00 96.12 201 ASP A N 1
ATOM 1571 C CA . ASP A 1 201 ? -18.356 5.726 18.145 1.00 96.12 201 ASP A CA 1
ATOM 1572 C C . ASP A 1 201 ? -19.040 4.420 18.580 1.00 96.12 201 ASP A C 1
ATOM 1574 O O . ASP A 1 201 ? -18.650 3.319 18.176 1.00 96.12 201 ASP A O 1
ATOM 1578 N N . LEU A 1 202 ? -20.027 4.531 19.465 1.00 96.88 202 LEU A N 1
ATOM 1579 C CA . LEU A 1 202 ? -20.704 3.403 20.106 1.00 96.88 202 LEU A CA 1
ATOM 1580 C C . LEU A 1 202 ? -22.104 3.158 19.535 1.00 96.88 202 LEU A C 1
ATOM 1582 O O . LEU A 1 202 ? -22.734 2.155 19.885 1.00 96.88 202 LEU A O 1
ATOM 1586 N N . ASN A 1 203 ? -22.596 4.050 18.671 1.00 96.31 203 ASN A N 1
ATOM 1587 C CA . ASN A 1 203 ? -23.887 3.917 17.996 1.00 96.31 203 ASN A CA 1
ATOM 1588 C C . ASN A 1 203 ? -23.782 3.689 16.475 1.00 96.31 203 ASN A C 1
ATOM 1590 O O . ASN A 1 203 ? -24.796 3.379 15.849 1.00 96.31 203 ASN A O 1
ATOM 1594 N N . GLY A 1 204 ? -22.578 3.770 15.907 1.00 93.94 204 GLY A N 1
ATOM 1595 C CA . GLY A 1 204 ? -22.286 3.545 14.495 1.00 93.94 204 GLY A CA 1
ATOM 1596 C C . GLY A 1 204 ? -22.645 4.726 13.589 1.00 93.94 204 GLY A C 1
ATOM 1597 O O . GLY A 1 204 ? -22.734 4.541 12.372 1.00 93.94 204 GLY A O 1
ATOM 1598 N N . ASP A 1 205 ? -22.892 5.919 14.142 1.00 95.19 205 ASP A N 1
ATOM 1599 C CA . ASP A 1 205 ? -23.273 7.108 13.367 1.00 95.19 205 ASP A CA 1
ATOM 1600 C C . ASP A 1 205 ? -22.075 7.859 12.753 1.00 95.19 205 ASP A C 1
ATOM 1602 O O . ASP A 1 205 ? -22.259 8.834 12.015 1.00 95.19 205 ASP A O 1
ATOM 1606 N N . LYS A 1 206 ? -20.854 7.348 12.972 1.00 92.06 206 LYS A N 1
ATOM 1607 C CA . LYS A 1 206 ? -19.560 7.888 12.530 1.00 92.06 206 LYS A CA 1
ATOM 1608 C C . LYS A 1 206 ? -19.163 9.207 13.192 1.00 92.06 206 LYS A C 1
ATOM 1610 O O . LYS A 1 206 ? -18.195 9.838 12.756 1.00 92.06 206 LYS A O 1
ATOM 1615 N N . LEU A 1 207 ? -19.869 9.634 14.233 1.00 94.25 207 LEU A N 1
ATOM 1616 C CA . LEU A 1 207 ? -19.523 10.782 15.055 1.00 94.25 207 LEU A CA 1
ATOM 1617 C C . LEU A 1 207 ? -19.149 10.296 16.455 1.00 94.25 207 LEU A C 1
ATOM 1619 O O . LEU A 1 207 ? -19.739 9.375 16.989 1.00 94.25 207 LEU A O 1
ATOM 1623 N N . VAL A 1 208 ? -18.171 10.955 17.072 1.00 96.62 208 VAL A N 1
ATOM 1624 C CA . VAL A 1 208 ? -17.802 10.697 18.470 1.00 96.62 208 VAL A CA 1
ATOM 1625 C C . VAL A 1 208 ? -18.309 11.865 19.299 1.00 96.62 208 VAL A C 1
ATOM 1627 O O . VAL A 1 208 ? -17.744 12.962 19.245 1.00 96.62 208 VAL A O 1
ATOM 1630 N N . ASN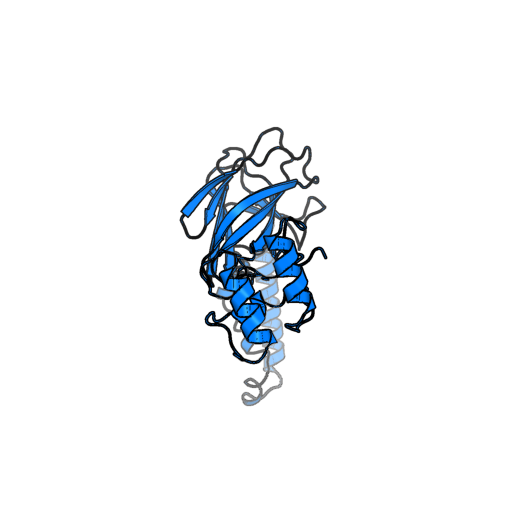 A 1 209 ? -19.417 11.670 20.010 1.00 97.69 209 ASN A N 1
ATOM 1631 C CA . ASN A 1 209 ? -20.146 12.752 20.661 1.00 97.69 209 ASN A CA 1
ATOM 1632 C C . ASN A 1 209 ? -20.786 12.348 22.011 1.00 97.69 209 ASN A C 1
ATOM 1634 O O . ASN A 1 209 ? -20.410 11.373 22.664 1.00 97.69 209 ASN A O 1
ATOM 1638 N N . SER A 1 210 ? -21.709 13.178 22.509 1.00 97.75 210 SER A N 1
ATOM 1639 C CA . SER A 1 210 ? -22.353 12.989 23.814 1.00 97.75 210 SER A CA 1
ATOM 1640 C C . SER A 1 210 ? -23.270 11.763 23.885 1.00 97.75 210 SER A C 1
ATOM 1642 O O . SER A 1 210 ? -23.528 11.278 24.990 1.00 97.75 210 SER A O 1
ATOM 1644 N N . ILE A 1 211 ? -23.746 11.255 22.746 1.00 98.00 211 ILE A N 1
ATOM 1645 C CA . ILE A 1 211 ? -24.543 10.029 22.663 1.00 98.00 211 ILE A CA 1
ATOM 1646 C C . ILE A 1 211 ? -23.667 8.827 23.016 1.00 98.00 211 ILE A C 1
ATOM 1648 O O . ILE A 1 211 ? -24.038 8.038 23.886 1.00 98.00 211 ILE A O 1
ATOM 1652 N N . ASP A 1 212 ? -22.469 8.741 22.444 1.00 98.19 212 ASP A N 1
ATOM 1653 C CA . ASP A 1 212 ? -21.500 7.682 22.735 1.00 98.19 212 ASP A CA 1
ATOM 1654 C C . ASP A 1 212 ? -21.072 7.699 24.196 1.00 98.19 212 ASP A C 1
ATOM 1656 O O . ASP A 1 212 ? -21.033 6.676 24.877 1.00 98.19 212 ASP A O 1
ATOM 1660 N N . PHE A 1 213 ? -20.845 8.898 24.728 1.00 98.38 213 PHE A N 1
ATOM 1661 C CA . PHE A 1 213 ? -20.525 9.073 26.137 1.00 98.38 213 PHE A CA 1
ATOM 1662 C C . PHE A 1 213 ? -21.633 8.557 27.065 1.00 98.38 213 PHE A C 1
ATOM 1664 O O . PHE A 1 213 ? -21.353 7.942 28.100 1.00 98.38 213 PHE A O 1
ATOM 1671 N N . ALA A 1 214 ? -22.898 8.785 26.702 1.00 98.12 214 ALA A N 1
ATOM 1672 C CA . ALA A 1 214 ? -24.037 8.261 27.445 1.00 98.12 214 ALA A CA 1
ATOM 1673 C C . ALA A 1 214 ? -24.130 6.733 27.336 1.00 98.12 214 ALA A C 1
ATOM 1675 O O . ALA A 1 214 ? -24.360 6.073 28.350 1.00 98.12 214 ALA A O 1
ATOM 1676 N N . LEU A 1 215 ? -23.902 6.169 26.147 1.00 98.38 215 LEU A N 1
ATOM 1677 C CA . LEU A 1 215 ? -23.886 4.723 25.928 1.00 98.38 215 LEU A CA 1
ATOM 1678 C C . LEU A 1 215 ? -22.791 4.041 26.752 1.00 98.38 215 LEU A C 1
ATOM 1680 O O . LEU A 1 215 ? -23.081 3.067 27.448 1.00 98.38 215 LEU A O 1
ATOM 1684 N N . LEU A 1 216 ? -21.571 4.586 26.762 1.00 98.06 216 LEU A N 1
ATOM 1685 C CA . LEU A 1 216 ? -20.476 4.056 27.576 1.00 98.06 216 LEU A CA 1
ATOM 1686 C C . LEU A 1 216 ? -20.831 4.081 29.065 1.00 98.06 216 LEU A C 1
ATOM 1688 O O . LEU A 1 216 ? -20.602 3.114 29.786 1.00 98.06 216 LEU A O 1
ATOM 1692 N N . LYS A 1 217 ? -21.468 5.160 29.531 1.00 98.06 217 LYS A N 1
ATOM 1693 C CA . LYS A 1 217 ? -21.942 5.261 30.916 1.00 98.06 217 LYS A CA 1
ATOM 1694 C C . LYS A 1 217 ? -23.002 4.208 31.247 1.00 98.06 217 LYS A C 1
ATOM 1696 O O . LYS A 1 217 ? -22.945 3.610 32.316 1.00 98.06 217 LYS A O 1
ATOM 1701 N N . ILE A 1 218 ? -23.978 4.000 30.363 1.00 97.56 218 ILE A N 1
ATOM 1702 C CA . ILE A 1 218 ? -25.031 2.985 30.526 1.00 97.56 218 ILE A CA 1
ATOM 1703 C C . ILE A 1 218 ? -24.408 1.587 30.631 1.00 97.56 218 ILE A C 1
ATOM 1705 O O . ILE A 1 218 ? -24.802 0.816 31.509 1.00 97.56 218 ILE A O 1
ATOM 1709 N N . TYR A 1 219 ? -23.418 1.296 29.784 1.00 97.50 219 TYR A N 1
ATOM 1710 C CA . TYR A 1 219 ? -22.669 0.042 29.792 1.00 97.50 219 TYR A CA 1
ATOM 1711 C C . TYR A 1 219 ? -21.900 -0.165 31.107 1.00 97.50 219 TYR A C 1
ATOM 1713 O O . TYR A 1 219 ? -22.107 -1.163 31.795 1.00 97.50 219 TYR A O 1
ATOM 1721 N N . LEU A 1 220 ? -21.093 0.815 31.528 1.00 97.50 220 LEU A N 1
ATOM 1722 C CA . LEU A 1 220 ? -20.287 0.726 32.756 1.00 97.50 220 LEU A CA 1
ATOM 1723 C C . LEU A 1 220 ? -21.126 0.642 34.038 1.00 97.50 220 LEU A C 1
ATOM 1725 O O . LEU A 1 220 ? -20.684 0.082 35.038 1.00 97.50 220 LEU A O 1
ATOM 1729 N N . LEU A 1 221 ? -22.344 1.189 34.021 1.00 97.50 221 LEU A N 1
ATOM 1730 C CA . LEU A 1 221 ? -23.297 1.073 35.127 1.00 97.50 221 LEU A CA 1
ATOM 1731 C C . LEU A 1 221 ? -24.059 -0.264 35.129 1.00 97.50 221 LEU A C 1
ATOM 1733 O O . LEU A 1 221 ? -24.847 -0.507 36.042 1.00 97.50 221 LEU A O 1
ATOM 1737 N N . GLY A 1 222 ? -23.852 -1.121 34.127 1.00 95.81 222 GLY A N 1
ATOM 1738 C CA . GLY A 1 222 ? -24.499 -2.428 34.015 1.00 95.81 222 GLY A CA 1
ATOM 1739 C C . GLY A 1 222 ? -25.965 -2.377 33.578 1.00 95.81 222 GLY A C 1
ATOM 1740 O O . GLY A 1 222 ? -26.657 -3.390 33.671 1.00 95.81 222 GLY A O 1
ATOM 1741 N N . TYR A 1 223 ? -26.451 -1.227 33.098 1.00 96.44 223 TYR A N 1
ATOM 1742 C CA . TYR A 1 223 ? -27.812 -1.101 32.562 1.00 96.44 223 TYR A CA 1
ATOM 1743 C C . TYR A 1 223 ? -27.951 -1.726 31.168 1.00 96.44 223 TYR A C 1
ATOM 1745 O O . TYR A 1 223 ? -29.044 -2.147 30.799 1.00 96.44 223 TYR A O 1
ATOM 1753 N N . SER A 1 224 ? -26.851 -1.815 30.415 1.00 92.94 224 SER A N 1
ATOM 1754 C CA . SER A 1 224 ? -26.750 -2.603 29.186 1.00 92.94 224 SER A CA 1
ATOM 1755 C C . SER A 1 224 ? -25.467 -3.424 29.204 1.00 92.94 224 SER A C 1
ATOM 1757 O O . SER A 1 224 ? -24.456 -2.975 29.735 1.00 92.94 224 SER A O 1
ATOM 1759 N N . LYS A 1 225 ? -25.502 -4.616 28.607 1.00 91.44 225 LYS A N 1
ATOM 1760 C CA . LYS A 1 225 ? -24.308 -5.448 28.379 1.00 91.44 225 LYS A CA 1
ATOM 1761 C C . LYS A 1 225 ? -23.771 -5.341 26.954 1.00 91.44 225 LYS A C 1
ATOM 1763 O O . LYS A 1 225 ? -22.741 -5.927 26.648 1.00 91.44 225 LYS A O 1
ATOM 1768 N N . GLU A 1 226 ? -24.481 -4.621 26.093 1.00 93.00 226 GLU A N 1
ATOM 1769 C CA . GLU A 1 226 ? -24.181 -4.506 24.670 1.00 93.00 226 GLU A CA 1
ATOM 1770 C C . GLU A 1 226 ? -24.407 -3.068 24.200 1.00 93.00 226 GLU A C 1
ATOM 1772 O O . GLU A 1 226 ? -25.169 -2.298 24.799 1.00 93.00 226 GLU A O 1
ATOM 1777 N N . PHE A 1 227 ? -23.735 -2.712 23.113 1.00 96.56 227 PHE A N 1
ATOM 1778 C CA . PHE A 1 227 ? -23.942 -1.461 22.400 1.00 96.56 227 PHE A CA 1
ATOM 1779 C C . PHE A 1 227 ? -24.862 -1.698 21.194 1.00 96.56 227 PHE A C 1
ATOM 1781 O O . PHE A 1 227 ? -24.896 -2.808 20.668 1.00 96.56 227 PHE A O 1
ATOM 1788 N N . PRO A 1 228 ? -25.594 -0.674 20.719 1.00 94.88 228 PRO A N 1
ATOM 1789 C CA . PRO A 1 228 ? -26.452 -0.800 19.537 1.00 94.88 228 PRO A CA 1
ATOM 1790 C C . PRO A 1 228 ? -25.668 -1.013 18.228 1.00 94.88 228 PRO A C 1
ATOM 1792 O O . PRO A 1 228 ? -26.264 -1.323 17.199 1.00 94.88 228 PRO A O 1
ATOM 1795 N N . TYR A 1 229 ? -24.347 -0.848 18.265 1.00 93.50 229 TYR A N 1
ATOM 1796 C CA . TYR A 1 229 ? -23.438 -1.001 17.139 1.00 93.50 229 TYR A CA 1
ATOM 1797 C C . TYR A 1 229 ? -22.639 -2.305 17.241 1.00 93.50 229 TYR A C 1
ATOM 1799 O O . TYR A 1 229 ? -22.090 -2.614 18.299 1.00 93.50 229 TYR A O 1
ATOM 1807 N N . GLU A 1 230 ? -22.515 -3.048 16.134 1.00 92.94 230 GLU A N 1
ATOM 1808 C CA . GLU A 1 230 ? -21.840 -4.360 16.096 1.00 92.94 230 GLU A CA 1
ATOM 1809 C C . GLU A 1 230 ? -20.369 -4.310 16.549 1.00 92.94 230 GLU A C 1
ATOM 1811 O O . GLU A 1 230 ? -19.844 -5.280 17.099 1.00 92.94 230 GLU A O 1
ATOM 1816 N N . TYR A 1 231 ? -19.708 -3.164 16.364 1.00 92.75 231 TYR A N 1
ATOM 1817 C CA . TYR A 1 231 ? -18.336 -2.934 16.811 1.00 92.75 231 TYR A CA 1
ATOM 1818 C C . TYR A 1 231 ? -18.248 -2.151 18.122 1.00 92.75 231 TYR A C 1
ATOM 1820 O O . TYR A 1 231 ? -17.140 -1.846 18.547 1.00 92.75 231 TYR A O 1
ATOM 1828 N N . GLY A 1 232 ? -19.371 -1.878 18.794 1.00 94.25 232 GLY A N 1
ATOM 1829 C CA . GLY A 1 232 ? -19.432 -0.991 19.956 1.00 94.25 232 GLY A CA 1
ATOM 1830 C C . GLY A 1 232 ? -18.473 -1.368 21.090 1.00 94.25 232 GLY A C 1
ATOM 1831 O O . GLY A 1 232 ? -17.845 -0.502 21.680 1.00 94.25 232 GLY A O 1
ATOM 1832 N N . ILE A 1 233 ? -18.283 -2.664 21.369 1.00 94.19 233 ILE A N 1
ATOM 1833 C CA . ILE A 1 233 ? -17.308 -3.104 22.388 1.00 94.19 233 ILE A CA 1
ATOM 1834 C C . ILE A 1 233 ? -15.874 -2.769 21.954 1.00 94.19 233 ILE A C 1
ATOM 1836 O O . ILE A 1 233 ? -15.078 -2.306 22.762 1.00 94.19 233 ILE A O 1
ATOM 1840 N N . LYS A 1 234 ? -15.545 -2.963 20.671 1.00 92.62 234 LYS A N 1
ATOM 1841 C CA . LYS A 1 234 ? -14.209 -2.660 20.135 1.00 92.62 234 LYS A CA 1
ATOM 1842 C C . LYS A 1 234 ? -13.958 -1.160 20.008 1.00 92.62 234 LYS A C 1
ATOM 1844 O O . LYS A 1 234 ? -12.819 -0.734 20.157 1.00 92.62 234 LYS A O 1
ATOM 1849 N N . SER A 1 235 ? -14.987 -0.374 19.696 1.00 93.88 235 SER A N 1
ATOM 1850 C CA . SER A 1 235 ? -14.883 1.082 19.650 1.00 93.88 235 SER A CA 1
ATOM 1851 C C . SER A 1 235 ? -14.883 1.711 21.040 1.00 93.88 235 SER A C 1
ATOM 1853 O O . SER A 1 235 ? -14.409 2.836 21.155 1.00 93.88 235 SER A O 1
ATOM 1855 N N . ALA A 1 236 ? -15.356 1.013 22.077 1.00 95.88 236 ALA A N 1
ATOM 1856 C CA . ALA A 1 236 ? -15.333 1.480 23.462 1.00 95.88 236 ALA A CA 1
ATOM 1857 C C . ALA A 1 236 ? -13.994 1.271 24.184 1.00 95.88 236 ALA A C 1
ATOM 1859 O O . ALA A 1 236 ? -13.741 1.999 25.134 1.00 95.88 236 ALA A O 1
ATOM 1860 N N . ASP A 1 237 ? -13.152 0.328 23.754 1.00 94.75 237 ASP A N 1
ATOM 1861 C CA . ASP A 1 237 ? -11.795 0.129 24.289 1.00 94.75 237 ASP A CA 1
ATOM 1862 C C . ASP A 1 237 ? -10.837 1.175 23.678 1.00 94.75 237 ASP A C 1
ATOM 1864 O O . ASP A 1 237 ? -10.284 1.007 22.585 1.00 94.75 237 ASP A O 1
ATOM 1868 N N . LEU A 1 238 ? -10.709 2.319 24.353 1.00 93.81 238 LEU A N 1
ATOM 1869 C CA . LEU A 1 238 ? -10.018 3.519 23.874 1.00 93.81 238 LEU A CA 1
ATOM 1870 C C . LEU A 1 238 ? -8.536 3.562 24.248 1.00 93.81 238 LEU A C 1
ATOM 1872 O O . LEU A 1 238 ? -7.802 4.385 23.693 1.00 93.81 238 LEU A O 1
ATOM 1876 N N . ASN A 1 239 ? -8.093 2.712 25.177 1.00 92.38 239 ASN A N 1
ATOM 1877 C CA . ASN A 1 239 ? -6.678 2.531 25.513 1.00 92.38 239 ASN A CA 1
ATOM 1878 C C . ASN A 1 239 ? -6.082 1.228 24.932 1.00 92.38 239 ASN A C 1
ATOM 1880 O O . ASN A 1 239 ? -4.868 1.032 25.014 1.00 92.38 239 ASN A O 1
ATOM 1884 N N . ARG A 1 240 ? -6.912 0.386 24.300 1.00 88.81 240 ARG A N 1
ATOM 1885 C CA . ARG A 1 240 ? -6.563 -0.894 23.668 1.00 88.81 240 ARG A CA 1
ATOM 1886 C C . ARG A 1 240 ? -6.009 -1.928 24.649 1.00 88.81 240 ARG A C 1
ATOM 1888 O O . ARG A 1 240 ? -5.145 -2.724 24.270 1.00 88.81 240 ARG A O 1
ATOM 1895 N N . ASN A 1 241 ? -6.472 -1.916 25.898 1.00 91.94 241 ASN A N 1
ATOM 1896 C CA . ASN A 1 241 ? -6.077 -2.901 26.906 1.00 91.94 241 ASN A CA 1
ATOM 1897 C C . ASN A 1 241 ? -6.942 -4.178 26.870 1.00 91.94 241 ASN A C 1
ATOM 1899 O O . ASN A 1 241 ? -6.622 -5.138 27.571 1.00 91.94 241 ASN A O 1
ATOM 1903 N N . GLY A 1 242 ? -7.984 -4.220 26.032 1.00 91.31 242 GLY A N 1
ATOM 1904 C CA . GLY A 1 242 ? -8.911 -5.343 25.899 1.00 91.31 242 GLY A CA 1
ATOM 1905 C C . GLY A 1 242 ? -10.071 -5.332 26.897 1.00 91.31 242 GLY A C 1
ATOM 1906 O O . GLY A 1 242 ? -10.910 -6.235 26.851 1.00 91.31 242 GLY A O 1
ATOM 1907 N N . GLU A 1 243 ? -10.141 -4.335 27.776 1.00 94.62 243 GLU A N 1
ATOM 1908 C CA . GLU A 1 243 ? -11.216 -4.119 28.739 1.00 94.62 243 GLU A CA 1
ATOM 1909 C C . GLU A 1 243 ? -11.972 -2.830 28.385 1.00 94.62 243 GLU A C 1
ATOM 1911 O O . GLU A 1 243 ? -11.422 -1.918 27.784 1.00 94.62 243 GLU A O 1
ATOM 1916 N N . VAL A 1 244 ? -13.264 -2.767 28.721 1.00 96.25 244 VAL A N 1
ATOM 1917 C CA . VAL A 1 244 ? -14.066 -1.540 28.585 1.00 96.25 244 VAL A CA 1
ATOM 1918 C C . VAL A 1 244 ? -14.432 -1.084 29.986 1.00 96.25 244 VAL A C 1
ATOM 1920 O O . VAL A 1 244 ? -15.318 -1.672 30.617 1.00 96.25 244 VAL A O 1
ATOM 1923 N N . ASP A 1 245 ? -13.734 -0.068 30.486 1.00 96.94 245 ASP A N 1
ATOM 1924 C CA . ASP A 1 245 ? -13.794 0.335 31.887 1.00 96.94 245 ASP A CA 1
ATOM 1925 C C . ASP A 1 245 ? -13.787 1.867 32.107 1.00 96.94 245 ASP A C 1
ATOM 1927 O O . ASP A 1 245 ? -14.083 2.690 31.233 1.00 96.94 245 ASP A O 1
ATOM 1931 N N . SER A 1 246 ? -13.530 2.277 33.352 1.00 97.38 246 SER A N 1
ATOM 1932 C CA . SER A 1 246 ? -13.502 3.688 33.753 1.00 97.38 246 SER A CA 1
ATOM 1933 C C . SER A 1 246 ? -12.388 4.520 33.096 1.00 97.38 246 SER A C 1
ATOM 1935 O O . SER A 1 246 ? -12.504 5.749 33.041 1.00 97.38 246 SER A O 1
ATOM 1937 N N . ILE A 1 247 ? -11.326 3.883 32.599 1.00 96.38 247 ILE A N 1
ATOM 1938 C CA . ILE A 1 247 ? -10.221 4.527 31.889 1.00 96.38 247 ILE A CA 1
ATOM 1939 C C . ILE A 1 247 ? -10.705 4.975 30.510 1.00 96.38 247 ILE A C 1
ATOM 1941 O O . ILE A 1 247 ? -10.508 6.139 30.152 1.00 96.38 247 ILE A O 1
ATOM 1945 N N . ASP A 1 248 ? -11.427 4.122 29.784 1.00 97.31 248 ASP A N 1
ATOM 1946 C CA . ASP A 1 248 ? -12.014 4.474 28.485 1.00 97.31 248 ASP A CA 1
ATOM 1947 C C . ASP A 1 248 ? -13.009 5.621 28.615 1.00 97.31 248 ASP A C 1
ATOM 1949 O O . ASP A 1 248 ? -13.003 6.581 27.841 1.00 97.31 248 ASP A O 1
ATOM 1953 N N . PHE A 1 249 ? -13.808 5.592 29.680 1.00 97.88 249 PHE A N 1
ATOM 1954 C CA . PHE A 1 249 ? -14.724 6.679 30.001 1.00 97.88 249 PHE A CA 1
ATOM 1955 C C . PHE A 1 249 ? -14.005 8.016 30.219 1.00 97.88 249 PHE A C 1
ATOM 1957 O O . PHE A 1 249 ? -14.459 9.062 29.740 1.00 97.88 249 PHE A O 1
ATOM 1964 N N . ALA A 1 250 ? -12.870 8.005 30.924 1.00 97.50 250 ALA A N 1
ATOM 1965 C CA . ALA A 1 250 ? -12.060 9.198 31.143 1.00 97.50 250 ALA A CA 1
ATOM 1966 C C . ALA A 1 250 ? -11.426 9.718 29.841 1.00 97.50 250 ALA A C 1
ATOM 1968 O O . ALA A 1 250 ? -11.358 10.938 29.642 1.00 97.50 250 ALA A O 1
ATOM 1969 N N . ILE A 1 251 ? -11.013 8.818 28.944 1.00 97.31 251 ILE A N 1
ATOM 1970 C CA . ILE A 1 251 ? -10.470 9.158 27.624 1.00 97.31 251 ILE A CA 1
ATOM 1971 C C . ILE A 1 251 ? -11.551 9.809 26.759 1.00 97.31 251 ILE A C 1
ATOM 1973 O O . ILE A 1 251 ? -11.340 10.921 26.268 1.00 97.31 251 ILE A O 1
ATOM 1977 N N . LEU A 1 252 ? -12.728 9.184 26.642 1.00 97.50 252 LEU A N 1
ATOM 1978 C CA . LEU A 1 252 ? -13.839 9.714 25.850 1.00 97.50 252 LEU A CA 1
ATOM 1979 C C . LEU A 1 252 ? -14.264 11.094 26.360 1.00 97.50 252 LEU A C 1
ATOM 1981 O O . LEU A 1 252 ? -14.398 12.040 25.585 1.00 97.50 252 LEU A O 1
ATOM 1985 N N . ARG A 1 253 ? -14.381 11.254 27.685 1.00 98.12 253 ARG A N 1
ATOM 1986 C CA . ARG A 1 253 ? -14.650 12.556 28.312 1.00 98.12 253 ARG A CA 1
ATOM 1987 C C . ARG A 1 253 ? -13.595 13.599 27.948 1.00 98.12 253 ARG A C 1
ATOM 1989 O O . ARG A 1 253 ? -13.946 14.726 27.612 1.00 98.12 253 ARG A O 1
ATOM 1996 N N . SER A 1 254 ? -12.315 13.252 28.052 1.00 97.38 254 SER A N 1
ATOM 1997 C CA . SER A 1 254 ? -11.213 14.179 27.769 1.00 97.38 254 SER A CA 1
ATOM 1998 C C . SER A 1 254 ? -11.197 14.613 26.305 1.00 97.38 254 SER A C 1
ATOM 2000 O O . SER A 1 254 ? -10.924 15.780 26.022 1.00 97.38 254 SER A O 1
ATOM 2002 N N . PHE A 1 255 ? -11.529 13.700 25.388 1.00 96.75 255 PHE A N 1
ATOM 2003 C CA . PHE A 1 255 ? -11.659 13.990 23.963 1.00 96.75 255 PHE A CA 1
ATOM 2004 C C . PHE A 1 255 ? -12.819 14.955 23.691 1.00 96.75 255 PHE A C 1
ATOM 2006 O O . PHE A 1 255 ? -12.614 16.002 23.081 1.00 96.75 255 PHE A O 1
ATOM 2013 N N . LEU A 1 256 ? -14.008 14.678 24.234 1.00 97.19 256 LEU A N 1
ATOM 2014 C CA . LEU A 1 256 ? -15.186 15.540 24.064 1.00 97.19 256 LEU A CA 1
ATOM 2015 C C . LEU A 1 256 ? -15.013 16.935 24.686 1.00 97.19 256 LEU A C 1
ATOM 2017 O O . LEU A 1 256 ? -15.604 17.903 24.214 1.00 97.19 256 LEU A O 1
ATOM 2021 N N . LEU A 1 257 ? -14.189 17.054 25.731 1.00 97.19 257 LEU A N 1
ATOM 2022 C CA . LEU A 1 257 ? -13.815 18.337 26.335 1.00 97.19 257 LEU A CA 1
ATOM 2023 C C . LEU A 1 257 ? -12.683 19.060 25.583 1.00 97.19 257 LEU A C 1
ATOM 2025 O O . LEU A 1 257 ? -12.311 20.168 25.965 1.00 97.19 257 LEU A O 1
ATOM 2029 N N . GLY A 1 258 ? -12.103 18.445 24.549 1.00 94.56 258 GLY A N 1
ATOM 2030 C CA . GLY A 1 258 ? -10.987 19.001 23.784 1.00 94.56 258 GLY A CA 1
ATOM 2031 C C . GLY A 1 258 ? -9.664 19.080 24.554 1.00 94.56 258 GLY A C 1
ATOM 2032 O O . GLY A 1 258 ? -8.743 19.757 24.088 1.00 94.56 258 GLY A O 1
ATOM 2033 N N . ILE A 1 259 ? -9.568 18.404 25.707 1.00 96.69 259 ILE A N 1
ATOM 2034 C CA . ILE A 1 259 ? -8.338 18.275 26.507 1.00 96.69 259 ILE A CA 1
ATOM 2035 C C . ILE A 1 259 ? -7.305 17.466 25.716 1.00 96.69 259 ILE A C 1
ATOM 2037 O O . ILE A 1 259 ? -6.136 17.841 25.660 1.00 96.69 259 ILE A O 1
ATOM 2041 N 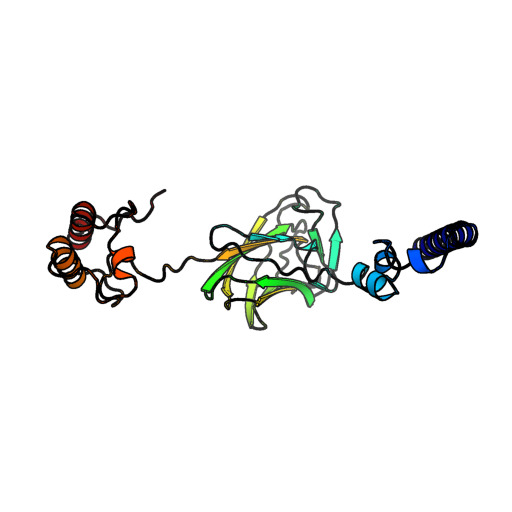N . ILE A 1 260 ? -7.755 16.394 25.057 1.00 93.75 260 ILE A N 1
ATOM 2042 C CA . ILE A 1 260 ? -6.977 15.655 24.058 1.00 93.75 260 ILE A CA 1
ATOM 2043 C C . ILE A 1 260 ? -7.566 15.903 22.669 1.00 93.75 260 ILE A C 1
ATOM 2045 O O . ILE A 1 260 ? -8.780 16.024 22.512 1.00 93.75 260 ILE A O 1
ATOM 2049 N N . LYS A 1 261 ? -6.701 16.013 21.654 1.00 90.38 261 LYS A N 1
ATOM 2050 C CA . LYS A 1 261 ? -7.107 16.304 20.265 1.00 90.38 261 LYS A CA 1
ATOM 2051 C C . LYS A 1 261 ? -7.510 15.067 19.470 1.00 90.38 261 LYS A C 1
ATOM 2053 O O . LYS A 1 261 ? -8.195 15.196 18.464 1.00 90.38 261 LYS A O 1
ATOM 2058 N N . ALA A 1 262 ? -7.085 13.897 19.923 1.00 88.12 262 ALA A N 1
ATOM 2059 C CA . ALA A 1 262 ? -7.407 12.614 19.333 1.00 88.12 262 ALA A CA 1
ATOM 2060 C C . ALA A 1 262 ? -7.491 11.570 20.445 1.00 88.12 262 ALA A C 1
ATOM 2062 O O . ALA A 1 262 ? -6.824 11.701 21.477 1.00 88.12 262 ALA A O 1
ATOM 2063 N N . ILE A 1 263 ? -8.307 10.545 20.225 1.00 87.75 263 ILE A N 1
ATOM 2064 C CA . ILE A 1 263 ? -8.330 9.358 21.075 1.00 87.75 263 ILE A CA 1
ATOM 2065 C C . ILE A 1 263 ? -6.980 8.636 20.906 1.00 87.75 263 ILE A C 1
ATOM 2067 O O . ILE A 1 263 ? -6.519 8.489 19.771 1.00 87.75 263 ILE A O 1
ATOM 2071 N N . PRO A 1 264 ? -6.323 8.212 21.999 1.00 78.88 264 PRO A N 1
ATOM 2072 C CA . PRO A 1 264 ? -4.996 7.605 21.995 1.00 78.88 264 PRO A CA 1
ATOM 2073 C C . PRO A 1 264 ? -5.049 6.146 21.520 1.00 78.88 264 PRO A C 1
ATOM 2075 O O . PRO A 1 264 ? -4.657 5.220 22.219 1.00 78.88 264 PRO A O 1
ATOM 2078 N N . VAL A 1 265 ? -5.517 5.927 20.298 1.00 64.81 265 VAL A N 1
ATOM 2079 C CA . VAL A 1 265 ? -5.490 4.616 19.656 1.00 64.81 265 VAL A CA 1
ATOM 2080 C C . VAL A 1 265 ? -4.174 4.437 18.924 1.00 64.81 265 VAL A C 1
ATOM 2082 O O . VAL A 1 265 ? -4.059 4.664 17.727 1.00 64.81 265 VAL A O 1
ATOM 2085 N N . GLY A 1 266 ? -3.165 4.013 19.689 1.00 50.12 266 GLY A N 1
ATOM 2086 C CA . GLY A 1 266 ? -1.914 3.483 19.156 1.00 50.12 266 GLY A CA 1
ATOM 2087 C C . GLY A 1 266 ? -0.937 4.519 18.604 1.00 50.12 266 GLY A C 1
ATOM 2088 O O . GLY A 1 266 ? -0.489 4.378 17.470 1.00 50.12 266 GLY A O 1
ATOM 2089 N N . ALA A 1 267 ? -0.503 5.473 19.434 1.00 30.66 267 ALA A N 1
ATOM 2090 C CA . ALA A 1 267 ? 0.921 5.797 19.389 1.00 30.66 267 ALA A CA 1
ATOM 2091 C C . ALA A 1 267 ? 1.649 4.551 19.917 1.00 30.66 267 ALA A C 1
ATOM 2093 O O . ALA A 1 267 ? 1.672 4.315 21.124 1.00 30.66 267 ALA A O 1
ATOM 2094 N N . THR A 1 268 ? 2.079 3.688 18.996 1.00 34.69 268 THR A N 1
ATOM 2095 C CA . THR A 1 268 ? 3.066 2.638 19.276 1.00 34.69 268 THR A CA 1
ATOM 2096 C C . THR A 1 268 ? 4.343 3.254 19.813 1.00 34.69 268 THR A C 1
ATOM 2098 O O . THR A 1 268 ? 4.749 4.288 19.231 1.00 34.69 268 THR A O 1
#

Foldseek 3Di:
DQPPVNVVVVVVVVVVVVVVVVPVPDDDPVVPVPDPCVVVVVPPPVVVVVVVFAQLDAFEDDQPFKGWAFQSNWGWDQWDWDDPADDFPDRTWIWHDLAWFTKTKHKYAYQAWAKKKKKWKFADCDQDWWKKWKDKQNRTPGIDTPHHLNHLHRIDIDIDMDTDHHTIMMIMITTPGNGTHTTTRTIIMHGDDDPPDAQCPQQRPNDNEVVSLVQLVCCQVVVDVHTNDPCNQVSQPLVPPSDRYPVSSVQSVCCRVVVDVDRPPDPD

InterPro domains:
  IPR002105 Dockerin type I repeat [PF00404] (199-257)
  IPR002105 Dockerin type I repeat [PS00448] (237-256)
  IPR005084 Carbohydrate binding module family 6 [PF03422] (82-190)
  IPR005084 Carbohydrate binding module family 6 [PS51175] (67-190)
  IPR008979 Galactose-binding-like domain superfamily [SSF49785] (67-190)
  IPR016134 Dockerin domain [PS51766] (195-265)
  IPR018247 EF-Hand 1, calcium-binding site [PS00018] (237-249)
  IPR036439 Dockerin domain superfamily [G3DSA:1.10.1330.10] (197-265)
  IPR036439 Dockerin domain superfamily [SSF63446] (196-266)

Radius of gyration: 28.43 Å; chains: 1; bounding box: 56×75×69 Å

Secondary structure (DSSP, 8-state):
---HHHHHHHHHHHHHHHHHHHHTSS--GGGSTT-TTHHHH---THHHHHTTS----EEEPPTTSPEEEEGGGSEEESEEEE-SSSS-STT-EEEEPSSTT-EEEEEEEESSSEEEEEEEEEE--SSS---EEEEETTEEEEEE-----SSSS--EEEEEEEEE-SEEEEEEEEE--TT-PPEEEEEEEEE----SS-TT-SSSSS--SHHHHHHHHHHHTTS-SS-SSTTHHHHH-SS-SS--SHHHHHHHHHHHTTSSSS------

Organism: Acetivibrio clariflavus (strain DSM 19732 / NBRC 101661 / EBR45) (NCBI:txid720554)

Sequence (268 aa):
MISDLELLKVLLDNTNNAIKSAYLLFAPKDQIQSLDNYYRIAVTENRIQELSTPKHTVFLIDPSAETICEAEDSYIYNTVIKSANANYSGIGYVDFYNESGSYIEWTVSAPYEGTAILNFRYVNGSTDNRPMEIEVNGNVLGILDFNTTGDWTTLKSQTITADLNKGTNTIRVTSKATDGSPNIDYLGITMVRSTPYIYGDLNGDKLVNSIDFALLKIYLLGYSKEFPYEYGIKSADLNRNGEVDSIDFAILRSFLLGIIKAIPVGAT